Protein AF-0000000080271841 (afdb_homodimer)

Sequence (216 aa):
MLEQEEKKVNSKDGQSVKSNSNNASRPTFLNTFMASLIDLIVIGVASTVVVFLADAVLRISGFALTQKFGMIFVIFMVVMVLYMSIMESGKMSATLGKKASGLFITKRMLEQEEKKVNSKDGQSVKSNSNNASRPTFLNTFMASLIDLIVIGVASTVVVFLADAVLRISGFALTQKFGMIFVIFMVVMVLYMSIMESGKMSATLGKKASGLFITKR

pLDDT: mean 80.77, std 25.62, range [26.92, 98.75]

Foldseek 3Di:
DPPDPDDPDDPPPVPPPPCVVCPPDDDDPVLVVQLVVVLLVVLLVVLVVVLVVVQVVQVVVVHGDDPSVVSSVVSSVVSSVVQQVDCLPDPQNDHPSNVVSVHHDDDD/DPPDPPDPDDPPPPPPPPCVVCPPDDDDPVLVVQLVVVLLVVLLVVLVVVLVVVQVVQVVVVHGDDPSVVSSVVSSVVSSVVQLVDCLPDPQNDHPSNVVSVHHDDDD

Organism: NCBI:txid1552

Nearest PDB structures (foldseek):
  6pzt-assembly1_A  TM=5.803E-01  e=9.948E+00  Homo sapiens

Secondary structure (DSSP, 8-state):
------------------------BPPPHHHHHHHHHHHHHHHHHHHHHHHHHHHHHHHHTT-----HHHHHHHHHHHHHHHHHHHHHHSTT-S-HHHHHTTEEEEE-/--TT--------------------BPPPHHHHHHHHHHHHHHHHHHHHHHHHHHHHHHHHTT-----HHHHHHHHHHHHHHHHHHHHHHSTT-S-HHHHHTTEEEEE-

InterPro domains:
  IPR010432 RDD [PF06271] (33-104)

Radius of gyration: 28.48 Å; Cα contacts (8 Å, |Δi|>4): 263; chains: 2; bounding box: 75×96×67 Å

Solvent-accessible surface area (backbone atoms only — not comparable to full-atom values): 11724 Å² total; per-residue (Å²): 139,83,72,77,83,67,79,81,70,85,75,78,73,69,69,68,68,67,66,70,60,76,56,66,36,76,39,46,50,67,42,34,37,52,12,36,53,45,41,49,50,52,38,51,53,51,23,51,53,49,49,53,53,51,36,53,57,33,44,77,72,75,38,72,77,75,65,57,69,64,49,48,52,54,43,32,55,54,40,44,33,50,50,49,11,55,32,32,31,36,97,73,12,26,43,74,16,29,49,76,50,43,30,32,45,35,19,112,139,80,73,78,80,67,74,85,73,84,78,75,73,69,70,69,67,67,68,72,61,78,57,67,35,76,40,44,50,67,40,34,36,52,12,35,51,45,41,49,50,52,36,52,54,52,23,52,54,50,49,54,51,50,34,55,57,32,45,75,73,76,39,70,76,76,65,57,68,65,49,48,53,54,43,33,54,52,41,45,33,50,49,51,12,54,31,30,31,36,96,71,12,25,43,73,15,28,49,74,51,44,30,31,46,34,20,112

Structure (mmCIF, N/CA/C/O backbone):
data_AF-0000000080271841-model_v1
#
loop_
_entity.id
_entity.type
_entity.pdbx_description
1 polymer 'RDD domain-containing protein'
#
loop_
_atom_site.group_PDB
_atom_site.id
_atom_site.type_symbol
_atom_site.label_atom_id
_atom_site.label_alt_id
_atom_site.label_comp_id
_atom_site.label_asym_id
_atom_site.label_entity_id
_atom_site.label_seq_id
_atom_site.pdbx_PDB_ins_code
_atom_site.Cartn_x
_atom_site.Cartn_y
_atom_site.Cartn_z
_atom_site.occupancy
_atom_site.B_iso_or_equiv
_atom_site.auth_seq_id
_atom_site.auth_comp_id
_atom_site.auth_asym_id
_atom_site.auth_atom_id
_atom_site.pdbx_PDB_model_num
ATOM 1 N N . MET A 1 1 ? -40.406 66.938 22.125 1 30.5 1 MET A N 1
ATOM 2 C CA . MET A 1 1 ? -40.562 65.5 22.562 1 30.5 1 MET A CA 1
ATOM 3 C C . MET A 1 1 ? -40.219 64.562 21.438 1 30.5 1 MET A C 1
ATOM 5 O O . MET A 1 1 ? -40.344 63.344 21.594 1 30.5 1 MET A O 1
ATOM 9 N N . LEU A 1 2 ? -40.062 65.062 20.297 1 34.59 2 LEU A N 1
ATOM 10 C CA . LEU A 1 2 ? -39.844 64.562 18.938 1 34.59 2 LEU A CA 1
ATOM 11 C C . LEU A 1 2 ? -38.469 63.906 18.828 1 34.59 2 LEU A C 1
ATOM 13 O O . LEU A 1 2 ? -38.031 63.562 17.734 1 34.59 2 LEU A O 1
ATOM 17 N N . GLU A 1 3 ? -37.562 64.25 19.797 1 28.61 3 GLU A N 1
ATOM 18 C CA . GLU A 1 3 ? -36.156 64 19.578 1 28.61 3 GLU A CA 1
ATOM 19 C C . GLU A 1 3 ? -35.812 62.562 19.25 1 28.61 3 GLU A C 1
ATOM 21 O O . GLU A 1 3 ? -34.938 62.312 18.438 1 28.61 3 GLU A O 1
ATOM 26 N N . GLN A 1 4 ? -36.031 61.656 20.109 1 29.83 4 GLN A N 1
ATOM 27 C CA . GLN A 1 4 ? -35.062 60.656 20.578 1 29.83 4 GLN A CA 1
ATOM 28 C C . GLN A 1 4 ? -35.031 59.469 19.625 1 29.83 4 GLN A C 1
ATOM 30 O O . GLN A 1 4 ? -34.688 58.375 20.047 1 29.83 4 GLN A O 1
ATOM 35 N N . GLU A 1 5 ? -35.844 59.406 18.578 1 33.81 5 GLU A N 1
ATOM 36 C CA . GLU A 1 5 ? -35.969 58.094 17.938 1 33.81 5 GLU A CA 1
ATOM 37 C C . GLU A 1 5 ? -34.656 57.656 17.297 1 33.81 5 GLU A C 1
ATOM 39 O O . GLU A 1 5 ? -34.469 57.781 16.078 1 33.81 5 GLU A O 1
ATOM 44 N N . GLU A 1 6 ? -33.5 58.281 17.797 1 28.42 6 GLU A N 1
ATOM 45 C CA . GLU A 1 6 ? -32.25 58.156 17.062 1 28.42 6 GLU A CA 1
ATOM 46 C C . GLU A 1 6 ? -32.062 56.719 16.594 1 28.42 6 GLU A C 1
ATOM 48 O O . GLU A 1 6 ? -32.75 55.812 17.047 1 28.42 6 GLU A O 1
ATOM 53 N N . LYS A 1 7 ? -30.766 56.25 16.531 1 32.5 7 LYS A N 1
ATOM 54 C CA . LYS A 1 7 ? -29.672 55.656 15.758 1 32.5 7 LYS A CA 1
ATOM 55 C C . LYS A 1 7 ? -29.562 54.156 16 1 32.5 7 LYS A C 1
ATOM 57 O O . LYS A 1 7 ? -28.641 53.688 16.656 1 32.5 7 LYS A O 1
ATOM 62 N N . LYS A 1 8 ? -30.578 53.375 16.5 1 35.94 8 LYS A N 1
ATOM 63 C CA . LYS A 1 8 ? -30.078 52.062 16.828 1 35.94 8 LYS A CA 1
ATOM 64 C C . LYS A 1 8 ? -29.594 51.312 15.594 1 35.94 8 LYS A C 1
ATOM 66 O O . LYS A 1 8 ? -30.391 50.75 14.852 1 35.94 8 LYS A O 1
ATOM 71 N N . VAL A 1 9 ? -28.859 52.031 14.625 1 32.38 9 VAL A N 1
ATOM 72 C CA . VAL A 1 9 ? -28.438 51.344 13.414 1 32.38 9 VAL A CA 1
ATOM 73 C C . VAL A 1 9 ? -27.953 49.938 13.766 1 32.38 9 VAL A C 1
ATOM 75 O O . VAL A 1 9 ? -27.703 49.625 14.938 1 32.38 9 VAL A O 1
ATOM 78 N N . ASN A 1 10 ? -27.188 49.281 12.742 1 26.92 10 ASN A N 1
ATOM 79 C CA . ASN A 1 10 ? -26.828 48.031 12.047 1 26.92 10 ASN A CA 1
ATOM 80 C C . ASN A 1 10 ? -25.828 47.219 12.852 1 26.92 10 ASN A C 1
ATOM 82 O O . ASN A 1 10 ? -24.703 47.656 13.078 1 26.92 10 ASN A O 1
ATOM 86 N N . SER A 1 11 ? -26.125 46.625 13.938 1 29.84 11 SER A N 1
ATOM 87 C CA . SER A 1 11 ? -25.328 45.656 14.672 1 29.84 11 SER A CA 1
ATOM 88 C C . SER A 1 11 ? -24.453 44.844 13.727 1 29.84 11 SER A C 1
ATOM 90 O O . SER A 1 11 ? -24.812 44.594 12.578 1 29.84 11 SER A O 1
ATOM 92 N N . LYS A 1 12 ? -23.078 44.656 14.047 1 33.19 12 LYS A N 1
ATOM 93 C CA . LYS A 1 12 ? -21.875 43.938 13.664 1 33.19 12 LYS A CA 1
ATOM 94 C C . LYS A 1 12 ? -22.203 42.469 13.328 1 33.19 12 LYS A C 1
ATOM 96 O O . LYS A 1 12 ? -22.656 41.719 14.188 1 33.19 12 LYS A O 1
ATOM 101 N N . ASP A 1 13 ? -22.984 42.25 12.234 1 36.47 13 ASP A N 1
ATOM 102 C CA . ASP A 1 13 ? -22.891 40.875 11.781 1 36.47 13 ASP A CA 1
ATOM 103 C C . ASP A 1 13 ? -21.484 40.312 12.023 1 36.47 13 ASP A C 1
ATOM 105 O O . ASP A 1 13 ? -20.5 40.844 11.523 1 36.47 13 ASP A O 1
ATOM 109 N N . GLY A 1 14 ? -21.109 40.094 13.273 1 28.05 14 GLY A N 1
ATOM 110 C CA . GLY A 1 14 ? -19.922 39.281 13.531 1 28.05 14 GLY A CA 1
ATOM 111 C C . GLY A 1 14 ? -19.688 38.219 12.461 1 28.05 14 GLY A C 1
ATOM 112 O O . GLY A 1 14 ? -20.516 37.312 12.281 1 28.05 14 GLY A O 1
ATOM 113 N N . GLN A 1 15 ? -19.375 38.594 11.219 1 33.41 15 GLN A N 1
ATOM 114 C CA . GLN A 1 15 ? -18.844 37.594 10.32 1 33.41 15 GLN A CA 1
ATOM 115 C C . GLN A 1 15 ? -18.047 36.531 11.102 1 33.41 15 GLN A C 1
ATOM 117 O O . GLN A 1 15 ? -17.047 36.875 11.75 1 33.41 15 GLN A O 1
ATOM 122 N N . SER A 1 16 ? -18.75 35.688 11.875 1 33.97 16 SER A N 1
ATOM 123 C CA . SER A 1 16 ? -18 34.5 12.266 1 33.97 16 SER A CA 1
ATOM 124 C C . SER A 1 16 ? -16.938 34.156 11.234 1 33.97 16 SER A C 1
ATOM 126 O O . SER A 1 16 ? -17.234 33.938 10.062 1 33.97 16 SER A O 1
ATOM 128 N N . VAL A 1 17 ? -15.969 34.969 11.133 1 35.31 17 VAL A N 1
ATOM 129 C CA . VAL A 1 17 ? -14.812 34.375 10.484 1 35.31 17 VAL A CA 1
ATOM 130 C C . VAL A 1 17 ? -14.773 32.875 10.789 1 35.31 17 VAL A C 1
ATOM 132 O O . VAL A 1 17 ? -14.648 32.469 11.953 1 35.31 17 VAL A O 1
ATOM 135 N N . LYS A 1 18 ? -15.812 32.156 10.297 1 37.5 18 LYS A N 1
ATOM 136 C CA . LYS A 1 18 ? -15.453 30.766 10.219 1 37.5 18 LYS A CA 1
ATOM 137 C C . LYS A 1 18 ? -13.953 30.594 9.992 1 37.5 18 LYS A C 1
ATOM 139 O O . LYS A 1 18 ? -13.422 31 8.953 1 37.5 18 LYS A O 1
ATOM 144 N N . SER A 1 19 ? -13.18 31.109 10.906 1 32.44 19 SER A N 1
ATOM 145 C CA . SER A 1 19 ? -11.852 30.516 10.805 1 32.44 19 SER A CA 1
ATOM 146 C C . SER A 1 19 ? -11.914 29.109 10.203 1 32.44 19 SER A C 1
ATOM 148 O O . SER A 1 19 ? -12.523 28.219 10.781 1 32.44 19 SER A O 1
ATOM 150 N N . ASN A 1 20 ? -12.383 29.047 8.984 1 33.97 20 ASN A N 1
ATOM 151 C CA . ASN A 1 20 ? -11.961 27.812 8.336 1 33.97 20 ASN A CA 1
ATOM 152 C C . ASN A 1 20 ? -10.648 27.297 8.922 1 33.97 20 ASN A C 1
ATOM 154 O O . ASN A 1 20 ? -9.57 27.75 8.531 1 33.97 20 ASN A O 1
ATOM 158 N N . SER A 1 21 ? -10.359 27.609 10.172 1 35.41 21 SER A N 1
ATOM 159 C CA . SER A 1 21 ? -9.258 26.844 10.742 1 35.41 21 SER A CA 1
ATOM 160 C C . SER A 1 21 ? -9.031 25.547 9.984 1 35.41 21 SER A C 1
ATOM 162 O O . SER A 1 21 ? -9.945 24.734 9.844 1 35.41 21 SER A O 1
ATOM 164 N N . ASN A 1 22 ? -8.477 25.547 8.773 1 39.97 22 ASN A N 1
ATOM 165 C CA . ASN A 1 22 ? -7.949 24.359 8.133 1 39.97 22 ASN A CA 1
ATOM 166 C C . ASN A 1 22 ? -7.648 23.25 9.148 1 39.97 22 ASN A C 1
ATOM 168 O O . ASN A 1 22 ? -6.578 23.25 9.758 1 39.97 22 ASN A O 1
ATOM 172 N N . ASN A 1 23 ? -8.359 23.188 10.141 1 47.16 23 ASN A N 1
ATOM 173 C CA . ASN A 1 23 ? -8.281 22.141 11.148 1 47.16 23 ASN A CA 1
ATOM 174 C C . ASN A 1 23 ? -7.855 20.797 10.547 1 47.16 23 ASN A C 1
ATOM 176 O O . ASN A 1 23 ? -8.617 20.188 9.797 1 47.16 23 ASN A O 1
ATOM 180 N N . ALA A 1 24 ? -6.637 20.719 10.062 1 64.19 24 ALA A N 1
ATOM 181 C CA . ALA A 1 24 ? -6.137 19.375 9.758 1 64.19 24 ALA A CA 1
ATOM 182 C C . ALA A 1 24 ? -6.781 18.328 10.664 1 64.19 24 ALA A C 1
ATOM 184 O O . ALA A 1 24 ? -6.68 18.422 11.891 1 64.19 24 ALA A O 1
ATOM 185 N N . SER A 1 25 ? -7.918 17.812 10.156 1 88.31 25 SER A N 1
ATOM 186 C CA . SER A 1 25 ? -8.656 16.781 10.891 1 88.31 25 SER A CA 1
ATOM 187 C C . SER A 1 25 ? -8.141 15.391 10.57 1 88.31 25 SER A C 1
ATOM 189 O O . SER A 1 25 ? -7.445 15.188 9.57 1 88.31 25 SER A O 1
ATOM 191 N N . ARG A 1 26 ? -8.328 14.594 11.461 1 94.31 26 ARG A N 1
ATOM 192 C CA . ARG A 1 26 ? -7.984 13.18 11.297 1 94.31 26 ARG A CA 1
ATOM 193 C C . ARG A 1 26 ? -8.844 12.531 10.219 1 94.31 26 ARG A C 1
ATOM 195 O O . ARG A 1 26 ? -10.039 12.812 10.117 1 94.31 26 ARG A O 1
ATOM 202 N N . PRO A 1 27 ? -8.203 11.703 9.414 1 97.81 27 PRO A N 1
ATOM 203 C CA . PRO A 1 27 ? -8.992 10.977 8.414 1 97.81 27 PRO A CA 1
ATOM 204 C C . PRO A 1 27 ? -10.008 10.023 9.047 1 97.81 27 PRO A C 1
ATOM 206 O O . PRO A 1 27 ? -9.773 9.508 10.141 1 97.81 27 PRO A O 1
ATOM 209 N N . THR A 1 28 ? -11.094 9.828 8.328 1 97.88 28 THR A N 1
ATOM 210 C CA . THR A 1 28 ? -12.055 8.812 8.727 1 97.88 28 THR A CA 1
ATOM 211 C C . THR A 1 28 ? -11.727 7.473 8.062 1 97.88 28 THR A C 1
ATOM 213 O O . THR A 1 28 ? -10.977 7.426 7.086 1 97.88 28 THR A O 1
ATOM 216 N N . PHE A 1 29 ? -12.305 6.43 8.633 1 98.19 29 PHE A N 1
ATOM 217 C CA . PHE A 1 29 ? -12.102 5.105 8.055 1 98.19 29 PHE A CA 1
ATOM 218 C C . PHE A 1 29 ? -12.523 5.082 6.594 1 98.19 29 PHE A C 1
ATOM 220 O O . PHE A 1 29 ? -11.844 4.492 5.754 1 98.19 29 PHE A O 1
ATOM 227 N N . LEU A 1 30 ? -13.625 5.668 6.281 1 98.25 30 LEU A N 1
ATOM 228 C CA . LEU A 1 30 ? -14.148 5.656 4.918 1 98.25 30 LEU A CA 1
ATOM 229 C C . LEU A 1 30 ? -13.203 6.375 3.965 1 98.25 30 LEU A C 1
ATOM 231 O O . LEU A 1 30 ? -13.016 5.949 2.822 1 98.25 30 LEU A O 1
ATOM 235 N N . ASN A 1 31 ? -12.594 7.512 4.375 1 98.06 31 ASN A N 1
ATOM 236 C CA . ASN A 1 31 ? -11.617 8.227 3.555 1 98.06 31 ASN A CA 1
ATOM 237 C C . ASN A 1 31 ? -10.43 7.336 3.193 1 98.06 31 ASN A C 1
ATOM 239 O O . ASN A 1 31 ? -10.047 7.246 2.025 1 98.06 31 ASN A O 1
ATOM 243 N N . THR A 1 32 ? -9.969 6.699 4.258 1 98.62 32 THR A N 1
ATOM 244 C CA . THR A 1 32 ? -8.742 5.922 4.07 1 98.62 32 THR A CA 1
ATOM 245 C C . THR A 1 32 ? -9.039 4.629 3.312 1 98.62 32 THR A C 1
ATOM 247 O O . THR A 1 32 ? -8.219 4.176 2.51 1 98.62 32 THR A O 1
ATOM 250 N N . PHE A 1 33 ? -10.203 4.07 3.51 1 98.69 33 PHE A N 1
ATOM 251 C CA . PHE A 1 33 ? -10.641 2.875 2.797 1 98.69 33 PHE A CA 1
ATOM 252 C C . PHE A 1 33 ? -10.789 3.158 1.306 1 98.69 33 PHE A C 1
ATOM 254 O O . PHE A 1 33 ? -10.258 2.416 0.473 1 98.69 33 PHE A O 1
ATOM 261 N N . MET A 1 34 ? -11.422 4.184 0.958 1 98.69 34 MET A N 1
ATOM 262 C CA . MET A 1 34 ? -11.617 4.551 -0.441 1 98.69 34 MET A CA 1
ATOM 263 C C . MET A 1 34 ? -10.289 4.875 -1.111 1 98.69 34 MET A C 1
ATOM 265 O O . MET A 1 34 ? -10.062 4.492 -2.262 1 98.69 34 MET A O 1
ATOM 269 N N . ALA A 1 35 ? -9.484 5.613 -0.384 1 98.69 35 ALA A N 1
ATOM 270 C CA . ALA A 1 35 ? -8.164 5.938 -0.913 1 98.69 35 ALA A CA 1
ATOM 271 C C . ALA A 1 35 ? -7.375 4.672 -1.24 1 98.69 35 ALA A C 1
ATOM 273 O O . ALA A 1 35 ? -6.766 4.57 -2.307 1 98.69 35 ALA A O 1
ATOM 274 N N . SER A 1 36 ? -7.398 3.715 -0.297 1 98.75 36 SER A N 1
ATOM 275 C CA . SER A 1 36 ? -6.637 2.48 -0.456 1 98.75 36 SER A CA 1
ATOM 276 C C . SER A 1 36 ? -7.156 1.66 -1.632 1 98.75 36 SER A C 1
ATOM 278 O O . SER A 1 36 ? -6.383 0.998 -2.324 1 98.75 36 SER A O 1
ATOM 280 N N . LEU A 1 37 ? -8.469 1.668 -1.884 1 98.69 37 LEU A N 1
ATOM 281 C CA . LEU A 1 37 ? -9.062 0.957 -3.012 1 98.69 37 LEU A CA 1
ATOM 282 C C . LEU A 1 37 ? -8.609 1.564 -4.336 1 98.69 37 LEU A C 1
ATOM 284 O O . LEU A 1 37 ? -8.242 0.84 -5.262 1 98.69 37 LEU A O 1
ATOM 288 N N . ILE A 1 38 ? -8.633 2.836 -4.379 1 98.75 38 ILE A N 1
ATOM 289 C CA . ILE A 1 38 ? -8.195 3.52 -5.594 1 98.75 38 ILE A CA 1
ATOM 290 C C . ILE A 1 38 ? -6.715 3.229 -5.84 1 98.75 38 ILE A C 1
ATOM 292 O O . ILE A 1 38 ? -6.324 2.889 -6.961 1 98.75 38 ILE A O 1
ATOM 296 N N . ASP A 1 39 ? -5.91 3.375 -4.781 1 98.75 39 ASP A N 1
ATOM 297 C CA . ASP A 1 39 ? -4.477 3.125 -4.906 1 98.75 39 ASP A CA 1
ATOM 298 C C . ASP A 1 39 ? -4.207 1.683 -5.332 1 98.75 39 ASP A C 1
ATOM 300 O O . ASP A 1 39 ? -3.291 1.422 -6.113 1 98.75 39 ASP A O 1
ATOM 304 N N . LEU A 1 40 ? -5.031 0.726 -4.828 1 98.69 40 LEU A N 1
ATOM 305 C CA . LEU A 1 40 ? -4.906 -0.677 -5.211 1 98.69 40 LEU A CA 1
ATOM 306 C C . LEU A 1 40 ? -5.133 -0.857 -6.707 1 98.69 40 LEU A C 1
ATOM 308 O O . LEU A 1 40 ? -4.371 -1.562 -7.375 1 98.69 40 LEU A O 1
ATOM 312 N N . ILE A 1 41 ? -6.113 -0.207 -7.293 1 98.31 41 ILE A N 1
ATOM 313 C CA . ILE A 1 41 ? -6.422 -0.262 -8.719 1 98.31 41 ILE A CA 1
ATOM 314 C C . ILE A 1 41 ? -5.266 0.333 -9.516 1 98.31 41 ILE A C 1
ATOM 316 O O . ILE A 1 41 ? -4.812 -0.262 -10.5 1 98.31 41 ILE A O 1
ATOM 320 N N . VAL A 1 42 ? -4.805 1.516 -9.102 1 98.5 42 VAL A N 1
ATOM 321 C CA . VAL A 1 42 ? -3.723 2.203 -9.797 1 98.5 42 VAL A CA 1
ATOM 322 C C . VAL A 1 42 ? -2.477 1.32 -9.812 1 98.5 42 VAL A C 1
ATOM 324 O O . VAL A 1 42 ? -1.872 1.107 -10.867 1 98.5 42 VAL A O 1
ATOM 327 N N . ILE A 1 43 ? -2.121 0.749 -8.672 1 98.62 43 ILE A N 1
ATOM 328 C CA . ILE A 1 43 ? -0.943 -0.103 -8.539 1 98.62 43 ILE A CA 1
ATOM 329 C C . ILE A 1 43 ? -1.118 -1.358 -9.391 1 98.62 43 ILE A C 1
ATOM 331 O O . ILE A 1 43 ? -0.177 -1.806 -10.047 1 98.62 43 ILE A O 1
ATOM 335 N N . GLY A 1 44 ? -2.357 -1.944 -9.344 1 97.44 44 GLY A N 1
ATOM 336 C CA . GLY A 1 44 ? -2.654 -3.105 -10.164 1 97.44 44 GLY A CA 1
ATOM 337 C C . GLY A 1 44 ? -2.488 -2.842 -11.648 1 97.44 44 GLY A C 1
ATOM 338 O O . GLY A 1 44 ? -1.822 -3.605 -12.352 1 97.44 44 GLY A O 1
ATOM 339 N N . VAL A 1 45 ? -3.041 -1.768 -12.164 1 97.5 45 VAL A N 1
ATOM 340 C CA . VAL A 1 45 ? -2.949 -1.391 -13.57 1 97.5 45 VAL A CA 1
ATOM 341 C C . VAL A 1 45 ? -1.494 -1.111 -13.938 1 97.5 45 VAL A C 1
ATOM 343 O O . VAL A 1 45 ? -0.994 -1.614 -14.945 1 97.5 45 VAL A O 1
ATOM 346 N N . ALA A 1 46 ? -0.785 -0.336 -13.133 1 97.75 46 ALA A N 1
ATOM 347 C CA . ALA A 1 46 ? 0.616 -0.004 -13.375 1 97.75 46 ALA A CA 1
ATOM 348 C C . ALA A 1 46 ? 1.477 -1.264 -13.43 1 97.75 46 ALA A C 1
ATOM 350 O O . ALA A 1 46 ? 2.33 -1.404 -14.305 1 97.75 46 ALA A O 1
ATOM 351 N N . SER A 1 47 ? 1.252 -2.164 -12.453 1 96.5 47 SER A N 1
ATOM 352 C CA . SER A 1 47 ? 2.033 -3.395 -12.398 1 96.5 47 SER A CA 1
ATOM 353 C C . SER A 1 47 ? 1.812 -4.242 -13.648 1 96.5 47 SER A C 1
ATOM 355 O O . SER A 1 47 ? 2.754 -4.84 -14.172 1 96.5 47 SER A O 1
ATOM 357 N N . THR A 1 48 ? 0.544 -4.34 -14.133 1 94.19 48 THR A N 1
ATOM 358 C CA . THR A 1 48 ? 0.232 -5.074 -15.352 1 94.19 48 THR A CA 1
ATOM 359 C C . THR A 1 48 ? 0.99 -4.492 -16.547 1 94.19 48 THR A C 1
ATOM 361 O O . THR A 1 48 ? 1.595 -5.23 -17.312 1 94.19 48 THR A O 1
ATOM 364 N N . VAL A 1 49 ? 1.004 -3.217 -16.703 1 95.06 49 VAL A N 1
ATOM 365 C CA . VAL A 1 49 ? 1.705 -2.533 -17.781 1 95.06 49 VAL A CA 1
ATOM 366 C C . VAL A 1 49 ? 3.201 -2.824 -17.703 1 95.06 49 VAL A C 1
ATOM 368 O O . VAL A 1 49 ? 3.838 -3.148 -18.703 1 95.06 49 VAL A O 1
ATOM 371 N N . VAL A 1 50 ? 3.779 -2.76 -16.5 1 95.44 50 VAL A N 1
ATOM 372 C CA . VAL A 1 50 ? 5.203 -2.986 -16.297 1 95.44 50 VAL A CA 1
ATOM 373 C C . VAL A 1 50 ? 5.559 -4.426 -16.656 1 95.44 50 VAL A C 1
ATOM 375 O O . VAL A 1 50 ? 6.594 -4.68 -17.281 1 95.44 50 VAL A O 1
ATOM 378 N N . VAL A 1 51 ? 4.715 -5.398 -16.281 1 93.19 51 VAL A N 1
ATOM 379 C CA . VAL A 1 51 ? 4.969 -6.805 -16.578 1 93.19 51 VAL A CA 1
ATOM 380 C C . VAL A 1 51 ? 4.984 -7.012 -18.094 1 93.19 51 VAL A C 1
ATOM 382 O O . VAL A 1 51 ? 5.828 -7.746 -18.609 1 93.19 51 VAL A O 1
ATOM 385 N N . PHE A 1 52 ? 4.016 -6.414 -18.75 1 91.06 52 PHE A N 1
ATOM 386 C CA . PHE A 1 52 ? 3.951 -6.547 -20.203 1 91.06 52 PHE A CA 1
ATOM 387 C C . PHE A 1 52 ? 5.184 -5.93 -20.859 1 91.06 52 PHE A C 1
ATOM 389 O O . PHE A 1 52 ? 5.73 -6.492 -21.812 1 91.06 52 PHE A O 1
ATOM 396 N N . LEU A 1 53 ? 5.57 -4.824 -20.375 1 93.06 53 LEU A N 1
ATOM 397 C CA . LEU A 1 53 ? 6.773 -4.172 -20.891 1 93.06 53 LEU A CA 1
ATOM 398 C C . LEU A 1 53 ? 8.008 -5.023 -20.609 1 93.06 53 LEU A C 1
ATOM 400 O O . LEU A 1 53 ? 8.875 -5.168 -21.469 1 93.06 53 LEU A O 1
ATOM 404 N N . ALA A 1 54 ? 8.125 -5.566 -19.422 1 90.31 54 ALA A N 1
ATOM 405 C CA . ALA A 1 54 ? 9.234 -6.441 -19.062 1 90.31 54 ALA A CA 1
ATOM 406 C C . ALA A 1 54 ? 9.266 -7.688 -19.938 1 90.31 54 ALA A C 1
ATOM 408 O O . ALA A 1 54 ? 10.336 -8.125 -20.375 1 90.31 54 ALA A O 1
ATOM 409 N N . ASP A 1 55 ? 8.07 -8.234 -20.141 1 90.5 55 ASP A N 1
ATOM 410 C CA . ASP A 1 55 ? 7.969 -9.398 -21.016 1 90.5 55 ASP A CA 1
ATOM 411 C C . ASP A 1 55 ? 8.445 -9.078 -22.422 1 90.5 55 ASP A C 1
ATOM 413 O O . ASP A 1 55 ? 9.133 -9.891 -23.047 1 90.5 55 ASP A O 1
ATOM 417 N N . ALA A 1 56 ? 8.102 -7.965 -23.016 1 91.31 56 ALA A N 1
ATOM 418 C CA . ALA A 1 56 ? 8.508 -7.531 -24.344 1 91.31 56 ALA A CA 1
ATOM 419 C C . ALA A 1 56 ? 10.031 -7.414 -24.438 1 91.31 56 ALA A C 1
ATOM 421 O O . ALA A 1 56 ? 10.633 -7.863 -25.406 1 91.31 56 ALA A O 1
ATOM 422 N N . VAL A 1 57 ? 10.594 -6.848 -23.422 1 91.19 57 VAL A N 1
ATOM 423 C CA . VAL A 1 57 ? 12.039 -6.691 -23.359 1 91.19 57 VAL A CA 1
ATOM 424 C C . VAL A 1 57 ? 12.703 -8.062 -23.297 1 91.19 57 VAL A C 1
ATOM 426 O O . VAL A 1 57 ? 13.688 -8.32 -23.984 1 91.19 57 VAL A O 1
ATOM 429 N N . LEU A 1 58 ? 12.18 -8.969 -22.516 1 89.94 58 LEU A N 1
ATOM 430 C CA . LEU A 1 58 ? 12.742 -10.305 -22.344 1 89.94 58 LEU A CA 1
ATOM 431 C C . LEU A 1 58 ? 12.594 -11.125 -23.625 1 89.94 58 LEU A C 1
ATOM 433 O O . LEU A 1 58 ? 13.5 -11.867 -24 1 89.94 58 LEU A O 1
ATOM 437 N N . ARG A 1 59 ? 11.469 -11.023 -24.234 1 90.25 59 ARG A N 1
ATOM 438 C CA . ARG A 1 59 ? 11.203 -11.758 -25.469 1 90.25 59 ARG A CA 1
ATOM 439 C C . ARG A 1 59 ? 12.195 -11.367 -26.562 1 90.25 59 ARG A C 1
ATOM 441 O O . ARG A 1 59 ? 12.656 -12.219 -27.328 1 90.25 59 ARG A O 1
ATOM 448 N N . ILE A 1 60 ? 12.484 -10.117 -26.672 1 92 60 ILE A N 1
ATOM 449 C CA . ILE A 1 60 ? 13.453 -9.625 -27.641 1 92 60 ILE A CA 1
ATOM 450 C C . ILE A 1 60 ? 14.836 -10.211 -27.344 1 92 60 ILE A C 1
ATOM 452 O O . ILE A 1 60 ? 15.633 -10.445 -28.25 1 92 60 ILE A O 1
ATOM 456 N N . SER A 1 61 ? 15.156 -10.531 -26.109 1 91.31 61 SER A N 1
ATOM 457 C CA . SER A 1 61 ? 16.438 -11.07 -25.672 1 91.31 61 SER A CA 1
ATOM 458 C C . SER A 1 61 ? 16.453 -12.594 -25.75 1 91.31 61 SER A C 1
ATOM 460 O O . SER A 1 61 ? 17.438 -13.227 -25.391 1 91.31 61 SER A O 1
ATOM 462 N N . GLY A 1 62 ? 15.367 -13.203 -26.156 1 88.56 62 GLY A N 1
ATOM 463 C CA . GLY A 1 62 ? 15.281 -14.641 -26.344 1 88.56 62 GLY A CA 1
ATOM 464 C C . GLY A 1 62 ? 14.695 -15.359 -25.141 1 88.56 62 GLY A C 1
ATOM 465 O O . GLY A 1 62 ? 14.797 -16.578 -25.031 1 88.56 62 GLY A O 1
ATOM 466 N N . PHE A 1 63 ? 14.328 -14.5 -24.156 1 83.62 63 PHE A N 1
ATOM 467 C CA . PHE A 1 63 ? 13.711 -15.07 -22.953 1 83.62 63 PHE A CA 1
ATOM 468 C C . PHE A 1 63 ? 12.219 -14.758 -22.922 1 83.62 63 PHE A C 1
ATOM 470 O O . PHE A 1 63 ? 11.734 -13.914 -23.672 1 83.62 63 PHE A O 1
ATOM 477 N N . ALA A 1 64 ? 11.398 -15.664 -22.266 1 76.56 64 ALA A N 1
ATOM 478 C CA . ALA A 1 64 ? 9.977 -15.383 -22.062 1 76.56 64 ALA A CA 1
ATOM 479 C C . ALA A 1 64 ? 9.586 -15.625 -20.594 1 76.56 64 ALA A C 1
ATOM 481 O O . ALA A 1 64 ? 10.211 -16.422 -19.906 1 76.56 64 ALA A O 1
ATOM 482 N N . LEU A 1 65 ? 8.758 -14.648 -20.156 1 72.81 65 LEU A N 1
ATOM 483 C CA . LEU A 1 65 ? 8.219 -14.867 -18.828 1 72.81 65 LEU A CA 1
ATOM 484 C C . LEU A 1 65 ? 7.293 -16.078 -18.812 1 72.81 65 LEU A C 1
ATOM 486 O O . LEU A 1 65 ? 6.297 -16.125 -19.531 1 72.81 65 LEU A O 1
ATOM 490 N N . THR A 1 66 ? 7.773 -17.125 -18.234 1 68.62 66 THR A N 1
ATOM 491 C CA . THR A 1 66 ? 7.016 -18.375 -18.266 1 68.62 66 THR A CA 1
ATOM 492 C C . THR A 1 66 ? 5.992 -18.422 -17.141 1 68.62 66 THR A C 1
ATOM 494 O O . THR A 1 66 ? 4.84 -18.797 -17.344 1 68.62 66 THR A O 1
ATOM 497 N N . GLN A 1 67 ? 6.598 -18.172 -15.852 1 70.81 67 GLN A N 1
ATOM 498 C CA . GLN A 1 67 ? 5.652 -18.156 -14.742 1 70.81 67 GLN A CA 1
ATOM 499 C C . GLN A 1 67 ? 5.051 -16.781 -14.531 1 70.81 67 GLN A C 1
ATOM 501 O O . GLN A 1 67 ? 5.566 -15.984 -13.742 1 70.81 67 GLN A O 1
ATOM 506 N N . LYS A 1 68 ? 3.928 -16.5 -15.133 1 73.69 68 LYS A N 1
ATOM 507 C CA . LYS A 1 68 ? 3.334 -15.18 -15.25 1 73.69 68 LYS A CA 1
ATOM 508 C C . LYS A 1 68 ? 2.744 -14.719 -13.914 1 73.69 68 LYS A C 1
ATOM 510 O O . LYS A 1 68 ? 2.916 -13.57 -13.516 1 73.69 68 LYS A O 1
ATOM 515 N N . PHE A 1 69 ? 2.225 -15.68 -13.141 1 71.81 69 PHE A N 1
ATOM 516 C CA . PHE A 1 69 ? 1.53 -15.273 -11.922 1 71.81 69 PHE A CA 1
ATOM 517 C C . PHE A 1 69 ? 2.521 -14.828 -10.859 1 71.81 69 PHE A C 1
ATOM 519 O O . PHE A 1 69 ? 2.314 -13.805 -10.203 1 71.81 69 PHE A O 1
ATOM 526 N N . GLY A 1 70 ? 3.635 -15.625 -10.727 1 77.62 70 GLY A N 1
ATOM 527 C CA . GLY A 1 70 ? 4.637 -15.25 -9.742 1 77.62 70 GLY A CA 1
ATOM 528 C C . GLY A 1 70 ? 5.309 -13.93 -10.055 1 77.62 70 GLY A C 1
ATOM 529 O O . GLY A 1 70 ? 5.586 -13.141 -9.141 1 77.62 70 GLY A O 1
ATOM 530 N N . MET A 1 71 ? 5.527 -13.648 -11.258 1 85.25 71 MET A N 1
ATOM 531 C CA . MET A 1 71 ? 6.207 -12.422 -11.656 1 85.25 71 MET A CA 1
ATOM 532 C C . MET A 1 71 ? 5.309 -11.203 -11.43 1 85.25 71 MET A C 1
ATOM 534 O O . MET A 1 71 ? 5.785 -10.141 -11.039 1 85.25 71 MET A O 1
ATOM 538 N N . ILE A 1 72 ? 4.008 -11.383 -11.68 1 88.75 72 ILE A N 1
ATOM 539 C CA . ILE A 1 72 ? 3.07 -10.281 -11.477 1 88.75 72 ILE A CA 1
ATOM 540 C C . ILE A 1 72 ? 3.084 -9.852 -10.016 1 88.75 72 ILE A C 1
ATOM 542 O O . ILE A 1 72 ? 3.025 -8.664 -9.703 1 88.75 72 ILE A O 1
ATOM 546 N N . PHE A 1 73 ? 3.199 -10.805 -9.156 1 90.88 73 PHE A N 1
ATOM 547 C CA . PHE A 1 73 ? 3.188 -10.516 -7.723 1 90.88 73 PHE A CA 1
ATOM 548 C C . PHE A 1 73 ? 4.426 -9.719 -7.32 1 90.88 73 PHE A C 1
ATOM 550 O O . PHE A 1 73 ? 4.32 -8.719 -6.613 1 90.88 73 PHE A O 1
ATOM 557 N N . VAL A 1 74 ? 5.555 -10.219 -7.82 1 93.38 74 VAL A N 1
ATOM 558 C CA . VAL A 1 74 ? 6.809 -9.555 -7.484 1 9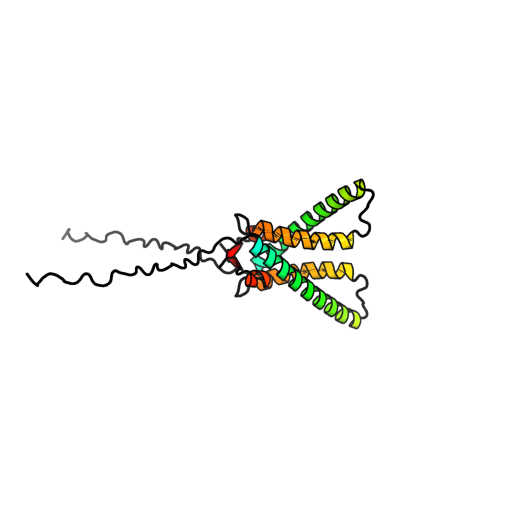3.38 74 VAL A CA 1
ATOM 559 C C . VAL A 1 74 ? 6.793 -8.125 -8.023 1 93.38 74 VAL A C 1
ATOM 561 O O . VAL A 1 74 ? 7.16 -7.184 -7.32 1 93.38 74 VAL A O 1
ATOM 564 N N . ILE A 1 75 ? 6.402 -7.93 -9.289 1 95.19 75 ILE A N 1
ATOM 565 C CA . ILE A 1 75 ? 6.363 -6.609 -9.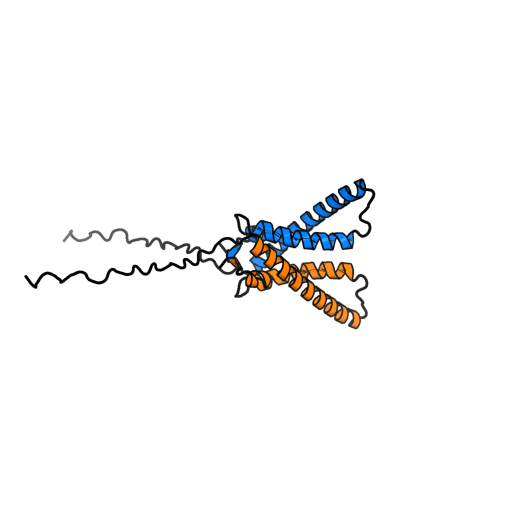906 1 95.19 75 ILE A CA 1
ATOM 566 C C . ILE A 1 75 ? 5.348 -5.73 -9.18 1 95.19 75 ILE A C 1
ATOM 568 O O . ILE A 1 75 ? 5.574 -4.531 -8.992 1 95.19 75 ILE A O 1
ATOM 572 N N . PHE A 1 76 ? 4.227 -6.32 -8.781 1 96.81 76 PHE A N 1
ATOM 573 C CA . PHE A 1 76 ? 3.215 -5.617 -7.996 1 96.81 76 PHE A CA 1
ATOM 574 C C . PHE A 1 76 ? 3.826 -5.008 -6.742 1 96.81 76 PHE A C 1
ATOM 576 O O . PHE A 1 76 ? 3.596 -3.836 -6.438 1 96.81 76 PHE A O 1
ATOM 583 N N . MET A 1 77 ? 4.625 -5.754 -5.973 1 97.44 77 MET A N 1
ATOM 584 C CA . MET A 1 77 ? 5.25 -5.285 -4.742 1 97.44 77 MET A CA 1
ATOM 585 C C . MET A 1 77 ? 6.223 -4.145 -5.027 1 97.44 77 MET A C 1
ATOM 587 O O . MET A 1 77 ? 6.27 -3.162 -4.285 1 97.44 77 MET A O 1
ATOM 591 N N . VAL A 1 78 ? 7.051 -4.301 -6.129 1 98 78 VAL A N 1
ATOM 592 C CA . VAL A 1 78 ? 8.008 -3.27 -6.516 1 98 78 VAL A CA 1
ATOM 593 C C . VAL A 1 78 ? 7.262 -1.987 -6.887 1 98 78 VAL A C 1
ATOM 595 O O . VAL A 1 78 ? 7.613 -0.903 -6.414 1 98 78 VAL A O 1
ATOM 598 N N . VAL A 1 79 ? 6.23 -2.09 -7.707 1 98.31 79 VAL A N 1
ATOM 599 C CA . VAL A 1 79 ? 5.449 -0.937 -8.141 1 98.31 79 VAL A CA 1
ATOM 600 C C . VAL A 1 79 ? 4.762 -0.294 -6.938 1 98.31 79 VAL A C 1
ATOM 602 O O . VAL A 1 79 ? 4.664 0.932 -6.855 1 98.31 79 VAL A O 1
ATOM 605 N N . MET A 1 80 ? 4.309 -1.104 -5.996 1 98.62 80 MET A N 1
ATOM 606 C CA . MET A 1 80 ? 3.67 -0.589 -4.789 1 98.62 80 MET A CA 1
ATOM 607 C C . MET A 1 80 ? 4.617 0.332 -4.023 1 98.62 80 MET A C 1
ATOM 609 O O . MET A 1 80 ? 4.246 1.454 -3.672 1 98.62 80 MET A O 1
ATOM 613 N N . VAL A 1 81 ? 5.812 -0.123 -3.803 1 98.69 81 VAL A N 1
ATOM 614 C CA . VAL A 1 81 ? 6.785 0.649 -3.037 1 98.69 81 VAL A CA 1
ATOM 615 C C . VAL A 1 81 ? 7.145 1.924 -3.799 1 98.69 81 VAL A C 1
ATOM 617 O O . VAL A 1 81 ? 7.152 3.016 -3.225 1 98.69 81 VAL A O 1
ATOM 620 N N . LEU A 1 82 ? 7.426 1.822 -5.039 1 98.56 82 LEU A N 1
ATOM 621 C CA . LEU A 1 82 ? 7.824 2.965 -5.855 1 98.56 82 LEU A CA 1
ATOM 622 C C . LEU A 1 82 ? 6.68 3.963 -5.992 1 98.56 82 LEU A C 1
ATOM 624 O O . LEU A 1 82 ? 6.891 5.176 -5.902 1 98.56 82 LEU A O 1
ATOM 628 N N . TYR A 1 83 ? 5.504 3.488 -6.219 1 98.69 83 TYR A N 1
ATOM 629 C CA . TYR A 1 83 ? 4.32 4.328 -6.352 1 98.69 83 TYR A CA 1
ATOM 630 C C . TYR A 1 83 ? 4.117 5.184 -5.109 1 98.69 83 TYR A C 1
ATOM 632 O O . TYR A 1 83 ? 4.004 6.41 -5.199 1 98.69 83 TYR A O 1
ATOM 640 N N . MET A 1 84 ? 4.141 4.609 -3.971 1 98.44 84 MET A N 1
ATOM 641 C CA . MET A 1 84 ? 3.943 5.32 -2.713 1 98.44 84 MET A CA 1
ATOM 642 C C . MET A 1 84 ? 5.07 6.32 -2.471 1 98.44 84 MET A C 1
ATOM 644 O O . MET A 1 84 ? 4.816 7.477 -2.123 1 98.44 84 MET A O 1
ATOM 648 N N . SER A 1 85 ? 6.258 5.859 -2.715 1 98.38 85 SER A N 1
ATOM 649 C CA . SER A 1 85 ? 7.434 6.688 -2.463 1 98.38 85 SER A CA 1
ATOM 650 C C . SER A 1 85 ? 7.426 7.938 -3.338 1 98.38 85 SER A C 1
ATOM 652 O O . SER A 1 85 ? 7.637 9.047 -2.846 1 98.38 85 SER A O 1
ATOM 654 N N . ILE A 1 86 ? 7.137 7.77 -4.652 1 98.38 86 ILE A N 1
ATOM 655 C CA . ILE A 1 86 ? 7.18 8.852 -5.629 1 98.38 86 ILE A CA 1
ATOM 656 C C . ILE A 1 86 ? 6.008 9.805 -5.391 1 98.38 86 ILE A C 1
ATOM 658 O O . ILE A 1 86 ? 6.195 11.023 -5.32 1 98.38 86 ILE A O 1
ATOM 662 N N . MET A 1 87 ? 4.84 9.266 -5.215 1 98.31 87 MET A N 1
ATOM 663 C CA . MET A 1 87 ? 3.65 10.109 -5.121 1 98.31 87 MET A CA 1
ATOM 664 C C . MET A 1 87 ? 3.619 10.859 -3.793 1 98.31 87 MET A C 1
ATOM 666 O O . MET A 1 87 ? 3.271 12.039 -3.752 1 98.31 87 MET A O 1
ATOM 670 N N . GLU A 1 88 ? 4.074 10.281 -2.721 1 98.38 88 GLU A N 1
ATOM 671 C CA . GLU A 1 88 ? 3.951 10.867 -1.389 1 98.38 88 GLU A CA 1
ATOM 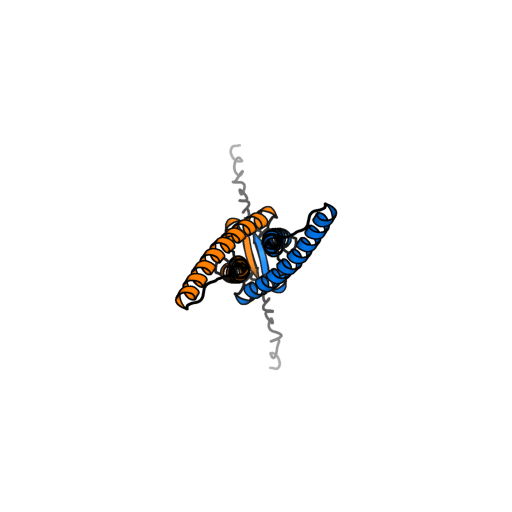672 C C . GLU A 1 88 ? 5.086 11.852 -1.111 1 98.38 88 GLU A C 1
ATOM 674 O O . GLU A 1 88 ? 4.977 12.703 -0.232 1 98.38 88 GLU A O 1
ATOM 679 N N . SER A 1 89 ? 6.156 11.711 -1.802 1 97.94 89 SER A N 1
ATOM 680 C CA . SER A 1 89 ? 7.242 12.672 -1.645 1 97.94 89 SER A CA 1
ATOM 681 C C . SER A 1 89 ? 7.113 13.82 -2.639 1 97.94 89 SER A C 1
ATOM 683 O O . SER A 1 89 ? 7.867 14.789 -2.572 1 97.94 89 SER A O 1
ATOM 685 N N . GLY A 1 90 ? 6.176 13.711 -3.516 1 97.5 90 GLY A N 1
ATOM 686 C CA . GLY A 1 90 ? 5.969 14.734 -4.523 1 97.5 90 GLY A CA 1
ATOM 687 C C . GLY A 1 90 ? 5.328 15.992 -3.969 1 97.5 90 GLY A C 1
ATOM 688 O O . GLY A 1 90 ? 5.09 16.094 -2.764 1 97.5 90 GLY A O 1
ATOM 689 N N . LYS A 1 91 ? 5.051 16.875 -4.883 1 95.44 91 LYS A N 1
ATOM 690 C CA . LYS A 1 91 ? 4.562 18.203 -4.523 1 95.44 91 LYS A CA 1
ATOM 691 C C . LYS A 1 91 ? 3.236 18.109 -3.77 1 95.44 91 LYS A C 1
ATOM 693 O O . LYS A 1 91 ? 2.99 18.891 -2.844 1 95.44 91 LYS A O 1
ATOM 698 N N . MET A 1 92 ? 2.443 17.125 -4.066 1 96.62 92 MET A N 1
ATOM 699 C CA . MET A 1 92 ? 1.121 17.016 -3.455 1 96.62 92 MET A CA 1
ATOM 700 C C . MET A 1 92 ? 1.172 16.156 -2.199 1 96.62 92 MET A C 1
ATOM 702 O O . MET A 1 92 ? 0.209 16.109 -1.432 1 96.62 92 MET A O 1
ATOM 706 N N . SER A 1 93 ? 2.232 15.461 -1.955 1 98 93 SER A N 1
ATOM 707 C CA . SER A 1 93 ? 2.436 14.602 -0.793 1 98 93 SER A CA 1
ATOM 708 C C . SER A 1 93 ? 1.245 13.68 -0.572 1 98 93 SER A C 1
ATOM 710 O O . SER A 1 93 ? 0.776 13.516 0.557 1 98 93 SER A O 1
ATOM 712 N N . ALA A 1 94 ? 0.768 13.109 -1.663 1 98.44 94 ALA A N 1
ATOM 713 C CA . ALA A 1 94 ? -0.421 12.266 -1.638 1 98.44 94 ALA A CA 1
ATOM 714 C C . ALA A 1 94 ? -0.423 11.289 -2.809 1 98.44 94 ALA A C 1
ATOM 716 O O . ALA A 1 94 ? 0.058 11.609 -3.896 1 98.44 94 ALA A O 1
ATOM 717 N N . THR A 1 95 ? -0.911 10.133 -2.559 1 98.5 95 THR A N 1
ATOM 718 C CA . THR A 1 95 ? -1.206 9.234 -3.668 1 98.5 95 THR A CA 1
ATOM 719 C C . THR A 1 95 ? -2.477 9.672 -4.395 1 98.5 95 THR A C 1
ATOM 721 O O . THR A 1 95 ? -3.158 10.602 -3.957 1 98.5 95 THR A O 1
ATOM 724 N N . LEU A 1 96 ? -2.771 8.977 -5.504 1 98.56 96 LEU A N 1
ATOM 725 C CA . LEU A 1 96 ? -3.992 9.305 -6.234 1 98.56 96 LEU A CA 1
ATOM 726 C C . LEU A 1 96 ? -5.223 9.062 -5.367 1 98.56 96 LEU A C 1
ATOM 728 O O . LEU A 1 96 ? -6.16 9.867 -5.371 1 98.56 96 LEU A O 1
ATOM 732 N N . GLY A 1 97 ? -5.219 7.996 -4.637 1 98.69 97 GLY A N 1
ATOM 733 C CA . GLY A 1 97 ? -6.32 7.695 -3.738 1 98.69 97 GLY A CA 1
ATOM 734 C C . GLY A 1 97 ? -6.469 8.703 -2.615 1 98.69 97 GLY A C 1
ATOM 735 O O . GLY A 1 97 ? -7.578 9.156 -2.318 1 98.69 97 GLY A O 1
ATOM 736 N N . LYS A 1 98 ? -5.383 9.023 -2.07 1 98.56 98 LYS A N 1
ATOM 737 C CA . LYS A 1 98 ? -5.41 9.992 -0.977 1 98.56 98 LYS A CA 1
ATOM 738 C C . LYS A 1 98 ? -5.836 11.367 -1.472 1 98.56 98 LYS A C 1
ATOM 740 O O . LYS A 1 98 ? -6.578 12.078 -0.791 1 98.56 98 LYS A O 1
ATOM 745 N N . LYS A 1 99 ? -5.359 11.719 -2.633 1 98.12 99 LYS A N 1
ATOM 746 C CA . LYS A 1 99 ? -5.793 12.984 -3.227 1 98.12 99 LYS A CA 1
ATOM 747 C C . LYS A 1 99 ? -7.305 13 -3.436 1 98.12 99 LYS A C 1
ATOM 749 O O . LYS A 1 99 ? -7.969 13.984 -3.123 1 98.12 99 LYS A O 1
ATOM 754 N N . ALA A 1 100 ? -7.824 11.93 -3.92 1 98.25 100 ALA A N 1
ATOM 755 C CA . ALA A 1 100 ? -9.25 11.836 -4.203 1 98.25 100 ALA A CA 1
ATOM 756 C C . ALA A 1 100 ? -10.07 11.93 -2.922 1 98.25 100 ALA A C 1
ATOM 758 O O . ALA A 1 100 ? -11.234 12.352 -2.947 1 98.25 100 ALA A O 1
ATOM 759 N N . SER A 1 101 ? -9.469 11.648 -1.777 1 97.94 101 SER A N 1
ATOM 760 C CA . SER A 1 101 ? -10.18 11.617 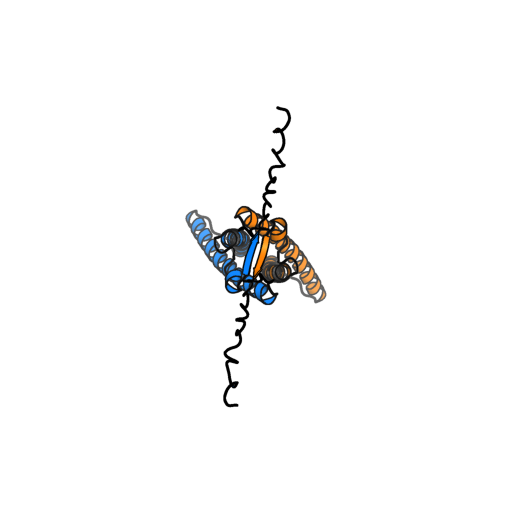-0.501 1 97.94 101 SER A CA 1
ATOM 761 C C . SER A 1 101 ? -9.852 12.844 0.346 1 97.94 101 SER A C 1
ATOM 763 O O . SER A 1 101 ? -10.242 12.922 1.513 1 97.94 101 SER A O 1
ATOM 765 N N . GLY A 1 102 ? -9.078 13.688 -0.201 1 97.44 102 GLY A N 1
ATOM 766 C CA . GLY A 1 102 ? -8.719 14.914 0.494 1 97.44 102 GLY A CA 1
ATOM 767 C C . GLY A 1 102 ? -7.688 14.703 1.585 1 97.44 102 GLY A C 1
ATOM 768 O O . GLY A 1 102 ? -7.707 15.391 2.609 1 97.44 102 GLY A O 1
ATOM 769 N N . LEU A 1 103 ? -6.852 13.766 1.373 1 98 103 LEU A N 1
ATOM 770 C CA . LEU A 1 103 ? -5.832 13.422 2.361 1 98 103 LEU A CA 1
ATOM 771 C C . LEU A 1 103 ? -4.441 13.781 1.852 1 98 103 LEU A C 1
ATOM 773 O O . LEU A 1 103 ? -4.18 13.719 0.647 1 98 103 LEU A O 1
ATOM 777 N N . PHE A 1 104 ? -3.561 14.109 2.703 1 97.38 104 PHE A N 1
ATOM 778 C CA . PHE A 1 104 ? -2.166 14.336 2.344 1 97.38 104 PHE A CA 1
ATOM 779 C C . PHE A 1 104 ? -1.243 13.984 3.506 1 97.38 104 PHE A C 1
ATOM 781 O O . PHE A 1 104 ? -1.698 13.828 4.641 1 97.38 104 PHE A O 1
ATOM 788 N N . ILE A 1 105 ? 0.043 13.781 3.205 1 97.88 105 ILE A N 1
ATOM 789 C CA . ILE A 1 105 ? 1.019 13.328 4.188 1 97.88 105 ILE A CA 1
ATOM 790 C C . ILE A 1 105 ? 1.878 14.508 4.648 1 97.88 105 ILE A C 1
ATOM 792 O O . ILE A 1 105 ? 2.283 15.336 3.836 1 97.88 105 ILE A O 1
ATOM 796 N N . THR A 1 106 ? 2.15 14.492 5.93 1 96.25 106 THR A N 1
ATOM 797 C CA . THR A 1 106 ? 2.984 15.539 6.508 1 96.25 106 THR A CA 1
ATOM 798 C C . THR A 1 106 ? 4.062 14.938 7.41 1 96.25 106 THR A C 1
ATOM 800 O O . THR A 1 106 ? 3.883 13.844 7.953 1 96.25 106 THR A O 1
ATOM 803 N N . LYS A 1 107 ? 5.168 15.633 7.453 1 95.12 107 LYS A N 1
ATOM 804 C CA . LYS A 1 107 ? 6.273 15.219 8.305 1 95.12 107 LYS A CA 1
ATOM 805 C C . LYS A 1 107 ? 6.34 16.062 9.578 1 95.12 107 LYS A C 1
ATOM 807 O O . LYS A 1 107 ? 6.16 17.281 9.531 1 95.12 107 LYS A O 1
ATOM 812 N N . ARG A 1 108 ? 6.496 15.406 10.672 1 85.44 108 ARG A N 1
ATOM 813 C CA . ARG A 1 108 ? 6.605 16.078 11.953 1 85.44 108 ARG A CA 1
ATOM 814 C C . ARG A 1 108 ? 7.953 16.781 12.094 1 85.44 108 ARG A C 1
ATOM 816 O O . ARG A 1 108 ? 8.961 16.312 11.562 1 85.44 108 ARG A O 1
ATOM 823 N N . MET B 1 1 ? 33.688 62.969 39.188 1 31.08 1 MET B N 1
ATOM 824 C CA . MET B 1 1 ? 34 62.344 37.906 1 31.08 1 MET B CA 1
ATOM 825 C C . MET B 1 1 ? 33.531 60.906 37.844 1 31.08 1 MET B C 1
ATOM 827 O O . MET B 1 1 ? 33.781 60.188 36.875 1 31.08 1 MET B O 1
ATOM 831 N N . LEU B 1 2 ? 33 60.406 38.938 1 33.81 2 LEU B N 1
ATOM 832 C CA . LEU B 1 2 ? 32.562 59.094 39.438 1 33.81 2 LEU B CA 1
ATOM 833 C C . LEU B 1 2 ? 31.281 58.656 38.719 1 33.81 2 LEU B C 1
ATOM 835 O O . LEU B 1 2 ? 30.812 57.531 38.906 1 33.81 2 LEU B O 1
ATOM 839 N N . GLU B 1 3 ? 30.422 59.562 38.312 1 29.73 3 GLU B N 1
ATOM 840 C CA . GLU B 1 3 ? 28.984 59.312 38.156 1 29.73 3 GLU B CA 1
ATOM 841 C C . GLU B 1 3 ? 28.719 58.312 37.031 1 29.73 3 GLU B C 1
ATOM 843 O O . GLU B 1 3 ? 27.641 57.719 36.969 1 29.73 3 GLU B O 1
ATOM 848 N N . GLN B 1 4 ? 29.328 58.406 35.906 1 31.28 4 GLN B N 1
ATOM 849 C CA . GLN B 1 4 ? 28.625 58.156 34.656 1 31.28 4 GLN B CA 1
ATOM 850 C C . GLN B 1 4 ? 28.484 56.656 34.406 1 31.28 4 GLN B C 1
ATOM 852 O O . GLN B 1 4 ? 28.234 56.219 33.281 1 31.28 4 GLN B O 1
ATOM 857 N N . GLU B 1 5 ? 29.047 55.75 35.25 1 33.31 5 GLU B N 1
ATOM 858 C CA . GLU B 1 5 ? 29.25 54.375 34.75 1 33.31 5 GLU B CA 1
ATOM 859 C C . GLU B 1 5 ? 27.906 53.656 34.656 1 33.31 5 GLU B C 1
ATOM 861 O O . GLU B 1 5 ? 27.641 52.719 35.406 1 33.31 5 GLU B O 1
ATOM 866 N N . GLU B 1 6 ? 26.781 54.438 34.781 1 28.7 6 GLU B N 1
ATOM 867 C CA . GLU B 1 6 ? 25.531 53.688 35.062 1 28.7 6 GLU B CA 1
ATOM 868 C C . GLU B 1 6 ? 25.344 52.562 34.031 1 28.7 6 GLU B C 1
ATOM 870 O O . GLU B 1 6 ? 24.984 51.438 34.406 1 28.7 6 GLU B O 1
ATOM 875 N N . LYS B 1 7 ? 24.859 52.844 32.812 1 32.84 7 LYS B N 1
ATOM 876 C CA . LYS B 1 7 ? 23.609 52.375 32.25 1 32.84 7 LYS B CA 1
ATOM 877 C C . LYS B 1 7 ? 23.812 51.094 31.453 1 32.84 7 LYS B C 1
ATOM 879 O O . LYS B 1 7 ? 23.031 50.781 30.562 1 32.84 7 LYS B O 1
ATOM 884 N N . LYS B 1 8 ? 25 50.438 31.344 1 36.22 8 LYS B N 1
ATOM 885 C CA . LYS B 1 8 ? 24.969 49.531 30.219 1 36.22 8 LYS B CA 1
ATOM 886 C C . LYS B 1 8 ? 24.062 48.312 30.5 1 36.22 8 LYS B C 1
ATOM 888 O O . LYS B 1 8 ? 24.422 47.406 31.25 1 36.22 8 LYS B O 1
ATOM 893 N N . VAL B 1 9 ? 22.75 48.531 31.016 1 33.16 9 VAL B N 1
ATOM 894 C CA . VAL B 1 9 ? 21.828 47.438 31.281 1 33.16 9 VAL B CA 1
ATOM 895 C C . VAL B 1 9 ? 21.938 46.406 30.172 1 33.16 9 VAL B C 1
ATOM 897 O O . VAL B 1 9 ? 22.422 46.688 29.078 1 33.16 9 VAL B O 1
ATOM 900 N N . ASN B 1 10 ? 21.438 45.125 30.438 1 27.83 10 ASN B N 1
ATOM 901 C CA . ASN B 1 10 ? 21.234 43.719 30.094 1 27.83 10 ASN B CA 1
ATOM 902 C C . ASN B 1 10 ? 20.578 43.562 28.734 1 27.83 10 ASN B C 1
ATOM 904 O O . ASN B 1 10 ? 19.453 44.031 28.516 1 27.83 10 ASN B O 1
ATOM 908 N N . SER B 1 11 ? 21.266 43.688 27.625 1 29.75 11 SER B N 1
ATOM 909 C CA . SER B 1 11 ? 20.875 43.281 26.281 1 29.75 11 SER B CA 1
ATOM 910 C C . SER B 1 11 ? 19.984 42.031 26.312 1 29.75 11 SER B C 1
ATOM 912 O O . SER B 1 11 ? 20.266 41.062 27.047 1 29.75 11 SER B O 1
ATOM 914 N N . LYS B 1 12 ? 18.6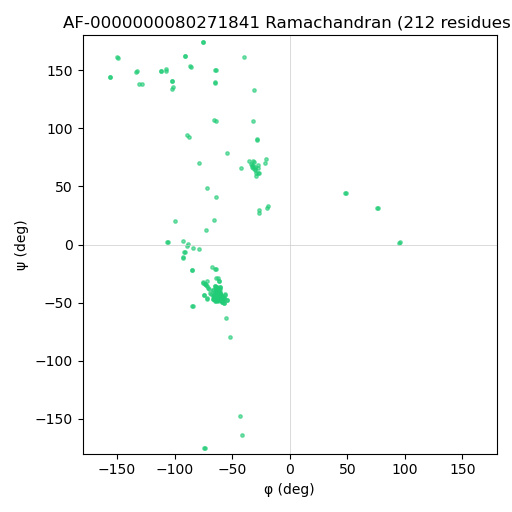25 42.188 26.062 1 31.73 12 LYS B N 1
ATOM 915 C CA . LYS B 1 12 ? 17.531 41.281 25.75 1 31.73 12 LYS B CA 1
ATOM 916 C C . LYS B 1 12 ? 18 40.125 24.875 1 31.73 12 LYS B C 1
ATOM 918 O O . LYS B 1 12 ? 18.5 40.344 23.781 1 31.73 12 LYS B O 1
ATOM 923 N N . ASP B 1 13 ? 18.781 39.188 25.484 1 36.12 13 ASP B N 1
ATOM 924 C CA . ASP B 1 13 ? 18.875 37.906 24.797 1 36.12 13 ASP B CA 1
ATOM 925 C C . ASP B 1 13 ? 17.562 37.594 24.062 1 36.12 13 ASP B C 1
ATOM 927 O O . ASP B 1 13 ? 16.516 37.5 24.688 1 36.12 13 ASP B O 1
ATOM 931 N N . GLY B 1 14 ? 17.219 38.344 23 1 28.95 14 GLY B N 1
ATOM 932 C CA . GLY B 1 14 ? 16.156 37.844 22.125 1 28.95 14 GLY B CA 1
ATOM 933 C C . GLY B 1 14 ? 16.125 36.312 22.031 1 28.95 14 GLY B C 1
ATOM 934 O O . GLY B 1 14 ? 17.062 35.719 21.531 1 28.95 14 GLY B O 1
ATOM 935 N N . GLN B 1 15 ? 15.812 35.594 23.109 1 33.81 15 GLN B N 1
ATOM 936 C CA . GLN B 1 15 ? 15.453 34.188 22.906 1 33.81 15 GLN B CA 1
ATOM 937 C C . GLN B 1 15 ? 14.773 34 21.562 1 33.81 15 GLN B C 1
ATOM 939 O O . GLN B 1 15 ? 13.719 34.562 21.297 1 33.81 15 GLN B O 1
ATOM 944 N N . SER B 1 16 ? 15.547 34.094 20.484 1 34.09 16 SER B N 1
ATOM 945 C CA . SER B 1 16 ? 14.969 33.5 19.266 1 34.09 16 SER B CA 1
ATOM 946 C C . SER B 1 16 ? 14.016 32.375 19.609 1 34.09 16 SER B C 1
ATOM 948 O O . SER B 1 16 ? 14.414 31.375 20.234 1 34.09 16 SER B O 1
ATOM 950 N N . VAL B 1 17 ? 12.945 32.656 20.234 1 34.91 17 VAL B N 1
ATOM 951 C CA . VAL B 1 17 ? 11.914 31.625 20.141 1 34.91 17 VAL B CA 1
ATOM 952 C C . VAL B 1 17 ? 12.047 30.891 18.797 1 34.91 17 VAL B C 1
ATOM 954 O O . VAL B 1 17 ? 11.906 31.5 17.734 1 34.91 17 VAL B O 1
ATOM 957 N N . LYS B 1 18 ? 13.172 30.203 18.641 1 36.72 18 LYS B N 1
ATOM 958 C CA . LYS B 1 18 ? 13 29.203 17.609 1 36.72 18 LYS B CA 1
ATOM 959 C C . LYS B 1 18 ? 11.547 28.734 17.531 1 36.72 18 LYS B C 1
ATOM 961 O O . LYS B 1 18 ? 11.031 28.156 18.484 1 36.72 18 LYS B O 1
ATOM 966 N N . SER B 1 19 ? 10.664 29.609 17.234 1 32.97 19 SER B N 1
ATOM 967 C CA . SER B 1 19 ? 9.422 29.016 16.766 1 32.97 19 SER B CA 1
ATOM 968 C C . SER B 1 19 ? 9.68 27.656 16.125 1 32.97 19 SER B C 1
ATOM 970 O O . SER B 1 19 ? 10.367 27.562 15.109 1 32.97 19 SER B O 1
ATOM 972 N N . ASN B 1 20 ? 10.203 26.719 16.875 1 34.06 20 ASN B N 1
ATOM 973 C CA . ASN B 1 20 ? 9.953 25.375 16.344 1 34.06 20 ASN B CA 1
ATOM 974 C C . ASN B 1 20 ? 8.688 25.344 15.5 1 34.06 20 ASN B C 1
ATOM 976 O O . ASN B 1 20 ? 7.578 25.219 16.031 1 34.06 20 ASN B O 1
ATOM 980 N N . SER B 1 21 ? 8.32 26.422 14.859 1 35.88 21 SER B N 1
ATOM 981 C CA . SER B 1 21 ? 7.281 26.234 13.852 1 35.88 21 SER B CA 1
ATOM 982 C C . SER B 1 21 ? 7.215 24.781 13.383 1 35.88 21 SER B C 1
ATOM 984 O O . SER B 1 21 ? 8.203 24.25 12.883 1 35.88 21 SER B O 1
ATOM 986 N N . ASN B 1 22 ? 6.766 23.812 14.172 1 39.81 22 ASN B N 1
ATOM 987 C CA . ASN B 1 22 ? 6.367 22.5 13.672 1 39.81 22 ASN B CA 1
ATOM 988 C C . ASN B 1 22 ? 6.086 22.531 12.18 1 39.81 22 ASN B C 1
ATOM 990 O O . ASN B 1 22 ? 4.977 22.875 11.758 1 39.81 22 ASN B O 1
ATOM 994 N N . ASN B 1 23 ? 6.742 23.297 11.477 1 47.12 23 ASN B N 1
ATOM 995 C CA . ASN B 1 23 ? 6.672 23.375 10.023 1 47.12 23 ASN B CA 1
ATOM 996 C C . ASN B 1 23 ? 6.367 22.031 9.391 1 47.12 23 ASN B C 1
ATOM 998 O O . ASN B 1 23 ? 7.211 21.125 9.391 1 47.12 23 ASN B O 1
ATOM 1002 N N . ALA B 1 24 ? 5.164 21.469 9.586 1 64.19 24 ALA B N 1
ATOM 1003 C CA . ALA B 1 24 ? 4.781 20.344 8.758 1 64.19 24 ALA B CA 1
ATOM 1004 C C . ALA B 1 24 ? 5.453 20.406 7.387 1 64.19 24 ALA B C 1
ATOM 1006 O O . ALA B 1 24 ? 5.285 21.391 6.656 1 64.19 24 ALA B O 1
ATOM 1007 N N . SER B 1 25 ? 6.645 19.766 7.328 1 88.44 25 SER B N 1
ATOM 1008 C CA . SER B 1 25 ? 7.422 19.719 6.094 1 88.44 25 SER B CA 1
ATOM 1009 C C . SER B 1 25 ? 6.996 18.562 5.211 1 88.44 25 SER B C 1
ATOM 1011 O O . SER B 1 25 ? 6.348 17.625 5.684 1 88.44 25 SER B O 1
ATOM 1013 N N . ARG B 1 26 ? 7.188 18.734 4.035 1 94.44 26 ARG B N 1
ATOM 1014 C CA . ARG B 1 26 ? 6.934 17.688 3.051 1 94.44 26 ARG B CA 1
ATOM 1015 C C . ARG B 1 26 ? 7.867 16.5 3.258 1 94.44 26 ARG B C 1
ATOM 1017 O O . ARG B 1 26 ? 9.047 16.672 3.574 1 94.44 26 ARG B O 1
ATOM 1024 N N . PRO B 1 27 ? 7.305 15.305 3.092 1 97.75 27 PRO B N 1
ATOM 1025 C CA . PRO B 1 27 ? 8.172 14.133 3.193 1 97.75 27 PRO B CA 1
ATOM 1026 C C . PRO B 1 27 ? 9.227 14.078 2.088 1 97.75 27 PRO B C 1
ATOM 1028 O O . PRO B 1 27 ? 8.992 14.578 0.984 1 97.75 27 PRO B O 1
ATOM 1031 N N . THR B 1 28 ? 10.344 13.477 2.438 1 97.81 28 THR B N 1
ATOM 1032 C CA . THR B 1 28 ? 11.359 13.195 1.432 1 97.81 28 THR B CA 1
ATOM 1033 C C . THR B 1 28 ? 11.148 11.812 0.815 1 97.81 28 THR B C 1
ATOM 1035 O O . THR B 1 28 ? 10.43 10.984 1.374 1 97.81 28 THR B O 1
ATOM 1038 N N . PHE B 1 29 ? 11.781 11.625 -0.333 1 98.19 29 PHE B N 1
ATOM 1039 C CA . PHE B 1 29 ? 11.688 10.328 -0.997 1 98.19 29 PHE B CA 1
ATOM 1040 C C . PHE B 1 29 ? 12.156 9.211 -0.071 1 98.19 29 PHE B C 1
ATOM 1042 O O . PHE B 1 29 ? 11.539 8.148 -0.017 1 98.19 29 PHE B O 1
ATOM 1049 N N . LEU B 1 30 ? 13.211 9.414 0.624 1 98.25 30 LEU B N 1
ATOM 1050 C CA . LEU B 1 30 ? 13.773 8.391 1.496 1 98.25 30 LEU B CA 1
ATOM 1051 C C . LEU B 1 30 ? 12.805 8.047 2.625 1 98.25 30 LEU B C 1
ATOM 1053 O O . LEU B 1 30 ? 12.688 6.883 3.016 1 98.25 30 LEU B O 1
ATOM 1057 N N . ASN B 1 31 ? 12.117 9.047 3.211 1 98 31 ASN B N 1
ATOM 1058 C CA . ASN B 1 31 ? 11.125 8.805 4.254 1 98 31 ASN B CA 1
ATOM 1059 C C . ASN B 1 31 ? 10 7.891 3.762 1 98 31 ASN B C 1
ATOM 1061 O O . ASN B 1 31 ? 9.664 6.91 4.426 1 98 31 ASN B O 1
ATOM 1065 N N . THR B 1 32 ? 9.562 8.273 2.578 1 98.62 32 THR B N 1
ATOM 1066 C CA . THR B 1 32 ? 8.398 7.562 2.059 1 98.62 32 THR B CA 1
ATOM 1067 C C . THR B 1 32 ? 8.789 6.18 1.556 1 98.62 32 THR B C 1
ATOM 1069 O O . THR B 1 32 ? 8.023 5.223 1.688 1 98.62 32 THR B O 1
ATOM 1072 N N . PHE B 1 33 ? 9.984 6.043 1.041 1 98.75 33 PHE B N 1
ATOM 1073 C CA . PHE B 1 33 ? 10.516 4.766 0.59 1 98.75 33 PHE B CA 1
ATOM 1074 C C . PHE B 1 33 ? 10.688 3.805 1.762 1 98.75 33 PHE B C 1
ATOM 1076 O O . PHE B 1 33 ? 10.234 2.66 1.705 1 98.75 33 PHE B O 1
ATOM 1083 N N . MET B 1 34 ? 11.273 4.227 2.799 1 98.69 34 MET B N 1
ATOM 1084 C CA . MET B 1 34 ? 11.484 3.395 3.979 1 98.69 34 MET B CA 1
ATOM 1085 C C . MET B 1 34 ? 10.156 2.996 4.609 1 98.69 34 MET B C 1
ATOM 1087 O O . MET B 1 34 ? 9.984 1.854 5.043 1 98.69 34 MET B O 1
ATOM 1091 N N . ALA B 1 35 ? 9.281 3.984 4.691 1 98.69 35 ALA B N 1
ATOM 1092 C CA . ALA B 1 35 ? 7.957 3.697 5.234 1 98.69 35 ALA B CA 1
ATOM 1093 C C . ALA B 1 35 ? 7.27 2.59 4.441 1 98.69 35 ALA B C 1
ATOM 1095 O O . ALA B 1 35 ? 6.695 1.665 5.02 1 98.69 35 ALA B O 1
ATOM 1096 N N . SER B 1 36 ? 7.328 2.715 3.109 1 98.69 36 SER B N 1
ATOM 1097 C CA . SER B 1 36 ? 6.656 1.761 2.234 1 98.69 36 SER B CA 1
ATOM 1098 C C . SER B 1 36 ? 7.262 0.367 2.369 1 98.69 36 SER B C 1
ATOM 1100 O O . SER B 1 36 ? 6.547 -0.636 2.275 1 98.69 36 SER B O 1
ATOM 1102 N N . LEU B 1 37 ? 8.586 0.253 2.576 1 98.69 37 LEU B N 1
ATOM 1103 C CA . LEU B 1 37 ? 9.25 -1.029 2.768 1 98.69 37 LEU B CA 1
ATOM 1104 C C . LEU B 1 37 ? 8.797 -1.692 4.062 1 98.69 37 LEU B C 1
ATOM 1106 O O . LEU B 1 37 ? 8.5 -2.891 4.082 1 98.69 37 LEU B O 1
ATOM 1110 N N . ILE B 1 38 ? 8.742 -0.91 5.07 1 98.75 38 ILE B N 1
ATOM 1111 C CA . ILE B 1 38 ? 8.289 -1.438 6.355 1 98.75 38 ILE B CA 1
ATOM 1112 C C . ILE B 1 38 ? 6.844 -1.908 6.242 1 98.75 38 ILE B C 1
ATOM 1114 O O . ILE B 1 38 ? 6.504 -3.01 6.684 1 98.75 38 ILE B O 1
ATOM 1118 N N . ASP B 1 39 ? 5.996 -1.06 5.645 1 98.75 39 ASP B N 1
ATOM 1119 C CA . ASP B 1 39 ? 4.586 -1.41 5.484 1 98.75 39 ASP B CA 1
ATOM 1120 C C . ASP B 1 39 ? 4.43 -2.67 4.637 1 98.75 39 ASP B C 1
ATOM 1122 O O . ASP B 1 39 ? 3.557 -3.5 4.906 1 98.75 39 ASP B O 1
ATOM 1126 N N . LEU B 1 40 ? 5.297 -2.846 3.609 1 98.69 40 LEU B N 1
ATOM 1127 C CA . LEU B 1 40 ? 5.277 -4.039 2.768 1 98.69 40 LEU B CA 1
ATOM 1128 C C . LEU B 1 40 ? 5.555 -5.289 3.592 1 98.69 40 LEU B C 1
ATOM 1130 O O . LEU B 1 40 ? 4.859 -6.297 3.449 1 98.69 40 LEU B O 1
ATOM 1134 N N . ILE B 1 41 ? 6.523 -5.262 4.496 1 98.31 41 ILE B N 1
ATOM 1135 C CA . ILE B 1 41 ? 6.879 -6.375 5.367 1 98.31 41 ILE B CA 1
ATOM 1136 C C . ILE B 1 41 ? 5.711 -6.691 6.301 1 98.31 41 ILE B C 1
ATOM 1138 O O . ILE B 1 41 ? 5.324 -7.852 6.449 1 98.31 41 ILE B O 1
ATOM 1142 N N . VAL B 1 42 ? 5.152 -5.648 6.934 1 98.56 42 VAL B N 1
ATOM 1143 C CA . VAL B 1 42 ? 4.047 -5.82 7.871 1 98.56 42 VAL B CA 1
ATOM 1144 C C . VAL B 1 42 ? 2.861 -6.473 7.16 1 98.56 42 VAL B C 1
ATOM 1146 O O . VAL B 1 42 ? 2.303 -7.457 7.648 1 98.56 42 VAL B O 1
ATOM 1149 N N . ILE B 1 43 ? 2.512 -5.969 5.977 1 98.62 43 ILE B N 1
ATOM 1150 C CA . ILE B 1 43 ? 1.391 -6.488 5.199 1 98.62 43 ILE B CA 1
ATOM 1151 C C . ILE B 1 43 ? 1.674 -7.926 4.777 1 98.62 43 ILE B C 1
ATOM 1153 O O . ILE B 1 43 ? 0.785 -8.781 4.824 1 98.62 43 ILE B O 1
ATOM 1157 N N . GLY B 1 44 ? 2.953 -8.188 4.332 1 97.44 44 GLY B N 1
ATOM 1158 C CA . GLY B 1 44 ? 3.354 -9.539 3.973 1 97.44 44 GLY B CA 1
ATOM 1159 C C . GLY B 1 44 ? 3.217 -10.523 5.117 1 97.44 44 GLY B C 1
ATOM 1160 O O . GLY B 1 44 ? 2.621 -11.594 4.953 1 97.44 44 GLY B O 1
ATOM 1161 N N . VAL B 1 45 ? 3.713 -10.211 6.297 1 97.56 45 VAL B N 1
ATOM 1162 C CA . VAL B 1 45 ? 3.639 -11.062 7.48 1 97.56 45 VAL B CA 1
ATOM 1163 C C . VAL B 1 45 ? 2.18 -11.258 7.883 1 97.56 45 VAL B C 1
ATOM 1165 O O . VAL B 1 45 ? 1.743 -12.391 8.117 1 97.56 45 VAL B O 1
ATOM 1168 N N . ALA B 1 46 ? 1.392 -10.195 7.938 1 97.81 46 ALA B N 1
ATOM 1169 C CA . ALA B 1 46 ? -0.02 -10.266 8.305 1 97.81 46 ALA B CA 1
ATOM 1170 C C . ALA B 1 46 ? -0.794 -11.156 7.34 1 97.81 46 ALA B C 1
ATOM 1172 O O . ALA B 1 46 ? -1.612 -11.977 7.762 1 97.81 46 ALA B O 1
ATOM 1173 N N . SER B 1 47 ? -0.542 -10.953 6.031 1 96.56 47 SER B N 1
ATOM 1174 C CA . SER B 1 47 ? -1.24 -11.75 5.023 1 96.56 47 SER B CA 1
ATOM 1175 C C . SER B 1 47 ? -0.928 -13.234 5.172 1 96.56 47 SER B C 1
ATOM 1177 O O . SER B 1 47 ? -1.814 -14.078 5.023 1 96.56 47 SER B O 1
ATOM 1179 N N . THR B 1 48 ? 0.362 -13.594 5.449 1 94.19 48 THR B N 1
ATOM 1180 C CA . THR B 1 48 ? 0.755 -14.977 5.672 1 94.19 48 THR B CA 1
ATOM 1181 C C . THR B 1 48 ? -0.005 -15.57 6.855 1 94.19 48 THR B C 1
ATOM 1183 O O . THR B 1 48 ? -0.54 -16.672 6.762 1 94.19 48 THR B O 1
ATOM 1186 N N . VAL B 1 49 ? -0.1 -14.875 7.938 1 95.06 49 VAL B N 1
ATOM 1187 C CA . VAL B 1 49 ? -0.811 -15.32 9.133 1 95.06 49 VAL B CA 1
ATOM 1188 C C . VAL B 1 49 ? -2.287 -15.531 8.805 1 95.06 49 VAL B C 1
ATOM 1190 O O . VAL B 1 49 ? -2.871 -16.547 9.18 1 95.06 49 VAL B O 1
ATOM 1193 N N . VAL B 1 50 ? -2.902 -14.602 8.07 1 95.44 50 VAL B N 1
ATOM 1194 C CA . VAL B 1 50 ? -4.316 -14.68 7.723 1 95.44 50 VAL B CA 1
ATOM 1195 C C . VAL B 1 50 ? -4.57 -15.891 6.832 1 95.44 50 VAL B C 1
ATOM 1197 O O . VAL B 1 50 ? -5.566 -16.594 7.004 1 95.44 50 VAL B O 1
ATOM 1200 N N . VAL B 1 51 ? -3.674 -16.172 5.867 1 93.12 51 VAL B N 1
ATOM 1201 C CA . VAL B 1 51 ? -3.832 -17.297 4.969 1 93.12 51 VA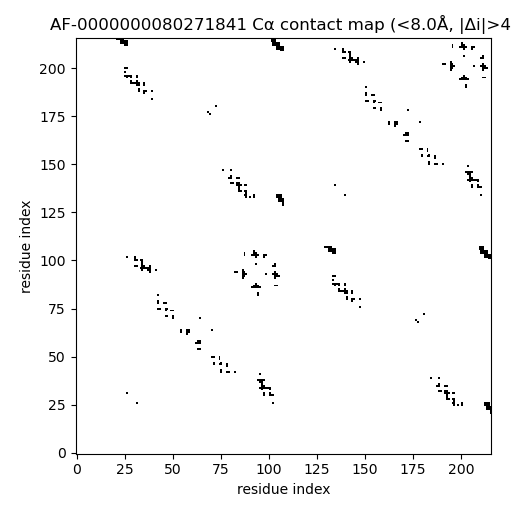L B CA 1
ATOM 1202 C C . VAL B 1 51 ? -3.783 -18.609 5.77 1 93.12 51 VAL B C 1
ATOM 1204 O O . VAL B 1 51 ? -4.559 -19.531 5.512 1 93.12 51 VAL B O 1
ATOM 1207 N N . PHE B 1 52 ? -2.84 -18.672 6.695 1 91 52 PHE B N 1
ATOM 1208 C CA . PHE B 1 52 ? -2.721 -19.859 7.523 1 91 52 PHE B CA 1
ATOM 1209 C C . PHE B 1 52 ? -3.971 -20.062 8.375 1 91 52 PHE B C 1
ATOM 1211 O O . PHE B 1 52 ? -4.453 -21.188 8.523 1 91 52 PHE B O 1
ATOM 1218 N N . LEU B 1 53 ? -4.441 -19.016 8.898 1 92.94 53 LEU B N 1
ATOM 1219 C CA . LEU B 1 53 ? -5.672 -19.062 9.688 1 92.94 53 LEU B CA 1
ATOM 1220 C C . LEU B 1 53 ? -6.855 -19.469 8.812 1 92.94 53 LEU B C 1
ATOM 1222 O O . LEU B 1 53 ? -7.688 -20.281 9.227 1 92.94 53 LEU B O 1
ATOM 1226 N N . ALA B 1 54 ? -6.973 -18.906 7.633 1 90.31 54 ALA B N 1
ATOM 1227 C CA . ALA B 1 54 ? -8.031 -19.25 6.691 1 90.31 54 ALA B CA 1
ATOM 1228 C C . ALA B 1 54 ? -7.953 -20.719 6.289 1 90.31 54 ALA B C 1
ATOM 1230 O O . ALA B 1 54 ? -8.977 -21.406 6.191 1 90.31 54 ALA B O 1
ATOM 1231 N N . ASP B 1 55 ? -6.711 -21.141 6.043 1 90.44 55 ASP B N 1
ATOM 1232 C CA . ASP B 1 55 ? -6.508 -22.547 5.695 1 90.44 55 ASP B CA 1
ATOM 1233 C C . ASP B 1 55 ? -6.969 -23.469 6.828 1 90.44 55 ASP B C 1
ATOM 1235 O O . ASP B 1 55 ? -7.586 -24.5 6.578 1 90.44 55 ASP B O 1
ATOM 1239 N N . ALA B 1 56 ? -6.688 -23.188 8.078 1 91.25 56 ALA B N 1
ATOM 1240 C CA . ALA B 1 56 ? -7.094 -23.969 9.242 1 91.25 56 ALA B CA 1
ATOM 1241 C C . ALA B 1 56 ? -8.609 -24.062 9.344 1 91.25 56 ALA B C 1
ATOM 1243 O O . ALA B 1 56 ? -9.164 -25.141 9.602 1 91.25 56 ALA B O 1
ATOM 1244 N N . VAL B 1 57 ? -9.234 -22.953 9.117 1 90.81 57 VAL B N 1
ATOM 1245 C CA . VAL B 1 57 ? -10.688 -22.891 9.148 1 90.81 57 VAL B CA 1
ATOM 1246 C C . VAL B 1 57 ? -11.258 -23.766 8.031 1 90.81 57 VAL B C 1
ATOM 1248 O O . VAL B 1 57 ? -12.203 -24.531 8.242 1 90.81 57 VAL B O 1
ATOM 1251 N N . LEU B 1 58 ? -10.695 -23.703 6.848 1 89.06 58 LEU B N 1
ATOM 1252 C CA . LEU B 1 58 ? -11.172 -24.453 5.695 1 89.06 58 LEU B CA 1
ATOM 1253 C C . LEU B 1 58 ? -10.922 -25.938 5.879 1 89.06 58 LEU B C 1
ATOM 1255 O O . LEU B 1 58 ? -11.766 -26.766 5.508 1 89.06 58 LEU B O 1
ATOM 1259 N N . ARG B 1 59 ? -9.797 -26.281 6.383 1 89.94 59 ARG B N 1
ATOM 1260 C CA . ARG B 1 59 ? -9.453 -27.672 6.605 1 89.94 59 ARG B CA 1
ATOM 1261 C C . ARG B 1 59 ? -10.43 -28.344 7.562 1 89.94 59 ARG B C 1
ATOM 1263 O O . ARG B 1 59 ? -10.82 -29.5 7.367 1 89.94 59 ARG B O 1
ATOM 1270 N N . ILE B 1 60 ? -10.812 -27.656 8.578 1 91.69 60 ILE B N 1
ATOM 1271 C CA . ILE B 1 60 ? -11.789 -28.172 9.539 1 91.69 60 ILE B CA 1
ATOM 1272 C C . ILE B 1 60 ? -13.133 -28.391 8.844 1 91.69 60 ILE B C 1
ATOM 1274 O O . ILE B 1 60 ? -13.883 -29.297 9.211 1 91.69 60 ILE B O 1
ATOM 1278 N N . SER B 1 61 ? -13.461 -27.641 7.805 1 90.75 61 SER B N 1
ATOM 1279 C CA . SER B 1 61 ? -14.719 -27.734 7.07 1 90.75 61 SER B CA 1
ATOM 1280 C C . SER B 1 61 ? -14.625 -28.75 5.941 1 90.75 61 SER B C 1
ATOM 1282 O O . SER B 1 61 ? -15.586 -28.953 5.191 1 90.75 61 SER B O 1
ATOM 1284 N N . GLY B 1 62 ? -13.492 -29.406 5.773 1 87.75 62 GLY B N 1
ATOM 1285 C CA . GLY B 1 62 ? -13.305 -30.453 4.777 1 87.75 62 GLY B CA 1
ATOM 1286 C C . GLY B 1 62 ? -12.703 -29.938 3.484 1 87.75 62 GLY B C 1
ATOM 1287 O O . GLY B 1 62 ? -12.719 -30.641 2.469 1 87.75 62 GLY B O 1
ATOM 1288 N N . PHE B 1 63 ? -12.422 -28.594 3.531 1 82.19 63 PHE B N 1
ATOM 1289 C CA . PHE B 1 63 ? -11.797 -28 2.357 1 82.19 63 PHE B CA 1
ATOM 1290 C C . PHE B 1 63 ? -10.336 -27.672 2.633 1 82.19 63 PHE B C 1
ATOM 1292 O O . PHE B 1 63 ? -9.906 -27.656 3.789 1 82.19 63 PHE B O 1
ATOM 1299 N N . ALA B 1 64 ? -9.453 -27.734 1.585 1 75.56 64 ALA B N 1
ATOM 1300 C CA . ALA B 1 64 ? -8.07 -27.281 1.718 1 75.56 64 ALA B CA 1
ATOM 1301 C C . ALA B 1 64 ? -7.711 -26.297 0.615 1 75.56 64 ALA B C 1
ATOM 1303 O O . ALA B 1 64 ? -8.289 -26.328 -0.473 1 75.56 64 ALA B O 1
ATOM 1304 N N . LEU B 1 65 ? -6.98 -25.266 1.118 1 72.38 65 LEU B N 1
ATOM 1305 C CA . LEU B 1 65 ? -6.469 -24.344 0.11 1 72.38 65 LEU B CA 1
ATOM 1306 C C . LEU B 1 65 ? -5.48 -25.047 -0.815 1 72.38 65 LEU B C 1
ATOM 1308 O O . LEU B 1 65 ? -4.469 -25.578 -0.357 1 72.38 65 LEU B O 1
ATOM 1312 N N . THR B 1 66 ? -5.914 -25.312 -2.004 1 68.31 66 THR B N 1
ATOM 1313 C CA . THR B 1 66 ? -5.09 -26.094 -2.928 1 68.31 66 THR B CA 1
ATOM 1314 C C . THR B 1 66 ? -4.086 -25.188 -3.641 1 68.31 66 THR B C 1
ATOM 1316 O O . THR B 1 66 ? -2.914 -25.531 -3.775 1 68.31 66 THR B O 1
ATOM 1319 N N . GLN B 1 67 ? -4.738 -24.062 -4.266 1 70.75 67 GLN B N 1
ATOM 1320 C CA . GLN B 1 67 ? -3.814 -23.156 -4.938 1 70.75 67 GLN B CA 1
ATOM 1321 C C . GLN B 1 67 ? -3.307 -22.078 -3.984 1 70.75 67 GLN B C 1
ATOM 1323 O O . GLN B 1 67 ? -3.9 -21.016 -3.881 1 70.75 67 GLN B O 1
ATOM 1328 N N . LYS B 1 68 ? -2.178 -22.297 -3.375 1 73.75 68 LYS B N 1
ATOM 1329 C CA . LYS B 1 68 ? -1.659 -21.5 -2.264 1 73.75 68 LYS B CA 1
ATOM 1330 C C . LYS B 1 68 ? -1.145 -20.156 -2.746 1 73.75 68 LYS B C 1
ATOM 1332 O O . LYS B 1 68 ? -1.402 -19.125 -2.117 1 73.75 68 LYS B O 1
ATOM 1337 N N . PHE B 1 69 ? -0.592 -20.125 -3.959 1 72.12 69 PHE B N 1
ATOM 1338 C CA . PHE B 1 69 ? 0.037 -18.891 -4.406 1 72.12 69 PHE B CA 1
ATOM 1339 C C . PHE B 1 69 ? -1.014 -17.844 -4.773 1 72.12 69 PHE B C 1
ATOM 1341 O O . PHE B 1 69 ? -0.892 -16.688 -4.402 1 72.12 69 PHE B O 1
ATOM 1348 N N . GLY B 1 70 ? -2.078 -18.328 -5.5 1 77.94 70 GLY B N 1
ATOM 1349 C CA . GLY B 1 70 ? -3.135 -17.391 -5.871 1 77.94 70 GLY B CA 1
ATOM 1350 C C . GLY B 1 70 ? -3.879 -16.828 -4.676 1 77.94 70 GLY B C 1
ATOM 1351 O O . GLY B 1 70 ? -4.23 -15.648 -4.66 1 77.94 70 GLY B O 1
ATOM 1352 N N . MET B 1 71 ? -4.094 -17.594 -3.707 1 85.19 71 MET B N 1
ATOM 1353 C CA . MET B 1 71 ? -4.832 -17.156 -2.527 1 85.19 71 MET B CA 1
ATOM 1354 C C . MET B 1 71 ? -4.02 -16.156 -1.712 1 85.19 71 MET B C 1
ATOM 1356 O O . MET B 1 71 ? -4.574 -15.219 -1.151 1 85.19 71 MET B O 1
ATOM 1360 N N . ILE B 1 72 ? -2.701 -16.391 -1.635 1 88.94 72 ILE B N 1
ATOM 1361 C CA . ILE B 1 72 ? -1.844 -15.484 -0.888 1 88.94 72 ILE B CA 1
ATOM 1362 C C . ILE B 1 72 ? -1.929 -14.086 -1.494 1 88.94 72 ILE B C 1
ATOM 1364 O O . ILE B 1 72 ? -1.965 -13.086 -0.769 1 88.94 72 ILE B O 1
ATOM 1368 N N . PHE B 1 73 ? -2 -14.023 -2.779 1 90.94 73 PHE B N 1
ATOM 1369 C CA . PHE B 1 73 ? -2.051 -12.734 -3.467 1 90.94 73 PHE B CA 1
ATOM 1370 C C . PHE B 1 73 ? -3.35 -12.008 -3.152 1 90.94 73 PHE B C 1
ATOM 1372 O O . PHE B 1 73 ? -3.336 -10.812 -2.84 1 90.94 73 PHE B O 1
ATOM 1379 N N . VAL B 1 74 ? -4.438 -12.773 -3.248 1 93.38 74 VAL B N 1
ATOM 1380 C CA . VAL B 1 74 ? -5.742 -12.18 -2.988 1 93.38 74 VAL B CA 1
ATOM 1381 C C . VAL B 1 74 ? -5.809 -11.68 -1.546 1 93.38 74 VAL B C 1
ATOM 1383 O O . VAL B 1 74 ? -6.25 -10.562 -1.285 1 93.38 74 VAL B O 1
ATOM 1386 N N . ILE B 1 75 ? -5.402 -12.508 -0.571 1 95.25 75 ILE B N 1
ATOM 1387 C CA . ILE B 1 75 ? -5.438 -12.133 0.84 1 95.25 75 ILE B CA 1
ATOM 1388 C C . ILE B 1 75 ? -4.5 -10.953 1.088 1 95.25 75 ILE B C 1
ATOM 1390 O O . ILE B 1 75 ? -4.809 -10.07 1.886 1 95.25 75 ILE B O 1
ATOM 1394 N N . PHE B 1 76 ? -3.352 -10.953 0.413 1 96.81 76 PHE B N 1
ATOM 1395 C CA . PHE B 1 76 ? -2.41 -9.844 0.491 1 96.81 76 PHE B CA 1
ATOM 1396 C C . PHE B 1 76 ? -3.096 -8.523 0.14 1 96.81 76 PHE B C 1
ATOM 1398 O O . PHE B 1 76 ? -2.953 -7.535 0.857 1 96.81 76 PHE B O 1
ATOM 1405 N N . MET B 1 77 ? -3.861 -8.453 -0.943 1 97.5 77 MET B N 1
ATOM 1406 C CA . MET B 1 77 ? -4.555 -7.25 -1.388 1 97.5 77 MET B CA 1
ATOM 1407 C C . MET B 1 77 ? -5.59 -6.809 -0.36 1 97.5 77 MET B C 1
ATOM 1409 O O . MET B 1 77 ? -5.723 -5.613 -0.077 1 97.5 77 MET B O 1
ATOM 1413 N N . VAL B 1 78 ? -6.367 -7.812 0.185 1 98 78 VAL B N 1
ATOM 1414 C CA . VAL B 1 78 ? -7.379 -7.52 1.198 1 98 78 VAL B CA 1
ATOM 1415 C C . VAL B 1 78 ? -6.707 -6.941 2.441 1 98 78 VAL B C 1
ATOM 1417 O O . VAL B 1 78 ? -7.141 -5.906 2.963 1 98 78 VAL B O 1
ATOM 1420 N N . VAL B 1 79 ? -5.652 -7.578 2.916 1 98.31 79 VAL B N 1
ATOM 1421 C CA . VAL B 1 79 ? -4.934 -7.133 4.105 1 98.31 79 VAL B CA 1
ATOM 1422 C C . VAL B 1 79 ? -4.324 -5.754 3.855 1 98.31 79 VAL B C 1
ATOM 1424 O O . VAL B 1 79 ? -4.305 -4.906 4.75 1 98.31 79 VAL B O 1
ATOM 1427 N N . MET B 1 80 ? -3.85 -5.508 2.646 1 98.62 80 MET B N 1
ATOM 1428 C CA . MET B 1 80 ? -3.283 -4.211 2.295 1 98.62 80 MET B CA 1
ATOM 1429 C C .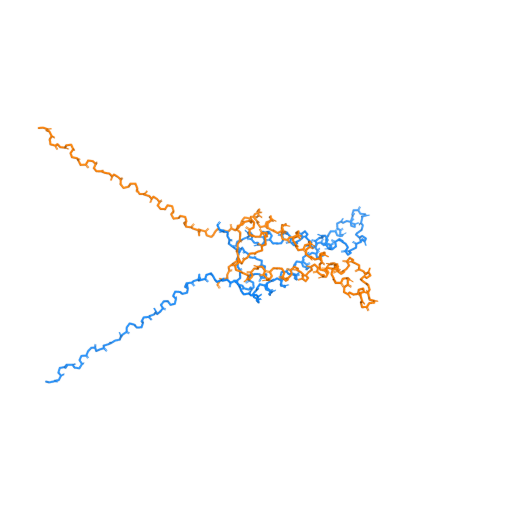 MET B 1 80 ? -4.309 -3.1 2.486 1 98.62 80 MET B C 1
ATOM 1431 O O . MET B 1 80 ? -4.027 -2.094 3.141 1 98.62 80 MET B O 1
ATOM 1435 N N . VAL B 1 81 ? -5.484 -3.293 1.964 1 98.69 81 VAL B N 1
ATOM 1436 C CA . VAL B 1 81 ? -6.531 -2.279 2.043 1 98.69 81 VAL B CA 1
ATOM 1437 C C . VAL B 1 81 ? -6.949 -2.078 3.498 1 98.69 81 VAL B C 1
ATOM 1439 O O . VAL B 1 81 ? -7.043 -0.943 3.973 1 98.69 81 VAL B O 1
ATOM 1442 N N . LEU B 1 82 ? -7.18 -3.123 4.199 1 98.56 82 LEU B N 1
ATOM 1443 C CA . LEU B 1 82 ? -7.625 -3.053 5.586 1 98.56 82 LEU B CA 1
ATOM 1444 C C . LEU B 1 82 ? -6.547 -2.447 6.477 1 98.56 82 LEU B C 1
ATOM 1446 O O . LEU B 1 82 ? -6.84 -1.629 7.348 1 98.56 82 LEU B O 1
ATOM 1450 N N . TYR B 1 83 ? -5.332 -2.848 6.289 1 98.69 83 TYR B N 1
ATOM 1451 C CA . TYR B 1 83 ? -4.203 -2.338 7.059 1 98.69 83 TYR B CA 1
ATOM 1452 C C . TYR B 1 83 ? -4.094 -0.824 6.93 1 98.69 83 TYR B C 1
ATOM 1454 O O . TYR B 1 83 ? -4.059 -0.11 7.934 1 98.69 83 TYR B O 1
ATOM 1462 N N . MET B 1 84 ? -4.109 -0.312 5.766 1 98.44 84 MET B N 1
ATOM 1463 C CA . MET B 1 84 ? -4 1.122 5.516 1 98.44 84 MET B CA 1
ATOM 1464 C C . MET B 1 84 ? -5.195 1.868 6.105 1 98.44 84 MET B C 1
ATOM 1466 O O . MET B 1 84 ? -5.023 2.885 6.781 1 98.44 84 MET B O 1
ATOM 1470 N N . SER B 1 85 ? -6.348 1.305 5.871 1 98.38 85 SER B N 1
ATOM 1471 C CA . SER B 1 85 ? -7.578 1.947 6.312 1 98.38 85 SER B CA 1
ATOM 1472 C C . SER B 1 85 ? -7.629 2.064 7.832 1 98.38 85 SER B C 1
ATOM 1474 O O . SER B 1 85 ? -7.926 3.133 8.367 1 98.38 85 SER B O 1
ATOM 1476 N N . ILE B 1 86 ? -7.289 0.965 8.547 1 98.31 86 ILE B N 1
ATOM 1477 C CA . ILE B 1 86 ? -7.375 0.9 10 1 98.31 86 ILE B CA 1
ATOM 1478 C C . ILE B 1 86 ? -6.277 1.761 10.625 1 98.31 86 ILE B C 1
ATOM 1480 O O . ILE B 1 86 ? -6.543 2.574 11.508 1 98.31 86 ILE B O 1
ATOM 1484 N N . MET B 1 87 ? -5.082 1.634 10.125 1 98.31 87 MET B N 1
ATOM 1485 C CA . MET B 1 87 ? -3.951 2.314 10.75 1 98.31 87 MET B CA 1
ATOM 1486 C C . MET B 1 87 ? -4.008 3.814 10.484 1 98.31 87 MET B C 1
ATOM 1488 O O . MET B 1 87 ? -3.732 4.617 11.375 1 98.31 87 MET B O 1
ATOM 1492 N N . GLU B 1 88 ? -4.461 4.258 9.344 1 98.38 88 GLU B N 1
ATOM 1493 C CA . GLU B 1 88 ? -4.422 5.664 8.953 1 98.38 88 GLU B CA 1
ATOM 1494 C C . GLU B 1 88 ? -5.629 6.422 9.5 1 98.38 88 GLU B C 1
ATOM 1496 O O . GLU B 1 88 ? -5.602 7.648 9.609 1 98.38 88 GLU B O 1
ATOM 1501 N N . SER B 1 89 ? -6.656 5.727 9.797 1 97.94 89 SER B N 1
ATOM 1502 C CA . SER B 1 89 ? -7.809 6.383 10.406 1 97.94 89 SER B CA 1
ATOM 1503 C C . SER B 1 89 ? -7.723 6.352 11.93 1 97.94 89 SER B C 1
ATOM 1505 O O . SER B 1 89 ? -8.539 6.969 12.609 1 97.94 89 SER B O 1
ATOM 1507 N N . GLY B 1 90 ? -6.766 5.668 12.43 1 97.5 90 GLY B N 1
ATOM 1508 C CA . GLY B 1 90 ? -6.594 5.559 13.867 1 97.5 90 GLY B CA 1
ATOM 1509 C C . GLY B 1 90 ? -6.055 6.824 14.508 1 97.5 90 GLY B C 1
ATOM 1510 O O . GLY B 1 90 ? -5.863 7.836 13.828 1 97.5 90 GLY B O 1
ATOM 1511 N N . LYS B 1 91 ? -5.809 6.695 15.773 1 95.31 91 LYS B N 1
ATOM 1512 C CA . LYS B 1 91 ? -5.418 7.844 16.578 1 95.31 91 LYS B CA 1
ATOM 1513 C C . LYS B 1 91 ? -4.113 8.461 16.078 1 95.31 91 LYS B C 1
ATOM 1515 O O . LYS B 1 91 ? -3.947 9.68 16.094 1 95.31 91 LYS B O 1
ATOM 1520 N N . MET B 1 92 ? -3.248 7.652 15.531 1 96.62 92 MET B N 1
ATOM 1521 C CA . MET B 1 92 ? -1.943 8.148 15.102 1 96.62 92 MET B CA 1
ATOM 1522 C C . MET B 1 92 ? -1.978 8.562 13.633 1 96.62 92 MET B C 1
ATOM 1524 O O . MET B 1 92 ? -1.04 9.195 13.141 1 96.62 92 MET B O 1
ATOM 1528 N N . SER B 1 93 ? -3 8.25 12.914 1 97.94 93 SER B N 1
ATOM 1529 C CA . SER B 1 93 ? -3.184 8.586 11.508 1 97.94 93 SER B CA 1
ATOM 1530 C C . SER B 1 93 ? -1.939 8.25 10.688 1 97.94 93 SER B C 1
ATOM 1532 O O . SER B 1 93 ? -1.495 9.047 9.867 1 97.94 93 SER B O 1
ATOM 1534 N N . ALA B 1 94 ? -1.399 7.086 10.953 1 98.38 94 ALA B N 1
ATOM 1535 C CA . ALA B 1 94 ? -0.158 6.645 10.32 1 98.38 94 ALA B CA 1
ATOM 1536 C C . ALA B 1 94 ? -0.056 5.121 10.312 1 98.38 94 ALA B C 1
ATOM 1538 O O . ALA B 1 94 ? -0.52 4.457 11.242 1 98.38 94 ALA B O 1
ATOM 1539 N N . THR B 1 95 ? 0.502 4.613 9.281 1 98.44 95 THR B N 1
ATOM 1540 C CA . THR B 1 95 ? 0.893 3.209 9.305 1 98.44 95 THR B CA 1
ATOM 1541 C C . THR B 1 95 ? 2.152 3.012 10.141 1 98.44 95 THR B C 1
ATOM 1543 O O . THR B 1 95 ? 2.758 3.982 10.602 1 98.44 95 THR B O 1
ATOM 1546 N N . LEU B 1 96 ? 2.525 1.734 10.328 1 98.56 96 LEU B N 1
ATOM 1547 C CA . LEU B 1 96 ? 3.744 1.46 11.086 1 98.56 96 LEU B CA 1
ATOM 1548 C C . LEU B 1 96 ? 4.961 2.051 10.383 1 98.56 96 LEU B C 1
ATOM 1550 O O . LEU B 1 96 ? 5.848 2.611 11.031 1 98.56 96 LEU B O 1
ATOM 1554 N N . GLY B 1 97 ? 5.004 1.932 9.102 1 98.69 97 GLY B N 1
ATOM 1555 C CA . GLY B 1 97 ? 6.094 2.504 8.328 1 98.69 97 GLY B CA 1
ATOM 1556 C C . GLY B 1 97 ? 6.141 4.02 8.391 1 98.69 97 GLY B C 1
ATOM 1557 O O . GLY B 1 97 ? 7.211 4.602 8.578 1 98.69 97 GLY B O 1
ATOM 1558 N N . LYS B 1 98 ? 5.023 4.562 8.258 1 98.5 98 LYS B N 1
ATOM 1559 C CA . LYS B 1 98 ? 4.949 6.02 8.312 1 98.5 98 LYS B CA 1
ATOM 1560 C C . LYS B 1 98 ? 5.297 6.543 9.703 1 98.5 98 LYS B C 1
ATOM 1562 O O . LYS B 1 98 ? 5.973 7.562 9.836 1 98.5 98 LYS B O 1
ATOM 1567 N N . LYS B 1 99 ? 4.844 5.844 10.695 1 98.06 99 LYS B N 1
ATOM 1568 C CA . LYS B 1 99 ? 5.219 6.215 12.062 1 98.06 99 LYS B CA 1
ATOM 1569 C C . LYS B 1 99 ? 6.73 6.164 12.25 1 98.06 99 LYS B C 1
ATOM 1571 O O . LYS B 1 99 ? 7.316 7.074 12.836 1 98.06 99 LYS B O 1
ATOM 1576 N N . ALA B 1 100 ? 7.316 5.148 11.758 1 98.19 100 ALA B N 1
ATOM 1577 C CA . ALA B 1 100 ? 8.758 4.961 11.898 1 98.19 100 ALA B CA 1
ATOM 1578 C C . ALA B 1 100 ? 9.531 6.066 11.18 1 98.19 100 ALA B C 1
ATOM 1580 O O . ALA B 1 100 ? 10.656 6.391 11.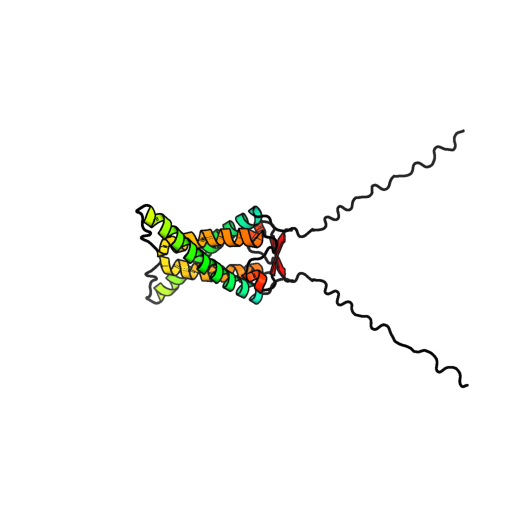562 1 98.19 100 ALA B O 1
ATOM 1581 N N . SER B 1 101 ? 8.914 6.734 10.227 1 97.94 101 SER B N 1
ATOM 1582 C CA . SER B 1 101 ? 9.578 7.742 9.414 1 97.94 101 SER B CA 1
ATOM 1583 C C . SER B 1 101 ? 9.141 9.148 9.805 1 97.94 101 SER B C 1
ATOM 1585 O O . SER B 1 101 ? 9.484 10.125 9.133 1 97.94 101 SER B O 1
ATOM 1587 N N . GLY B 1 102 ? 8.328 9.219 10.781 1 97.38 102 GLY B N 1
ATOM 1588 C CA . GLY B 1 102 ? 7.863 10.508 11.273 1 97.38 102 GLY B CA 1
ATOM 1589 C C . GLY B 1 102 ? 6.82 11.148 10.383 1 97.38 102 GLY B C 1
ATOM 1590 O O . GLY B 1 102 ? 6.762 12.375 10.266 1 97.38 102 GLY B O 1
ATOM 1591 N N . LEU B 1 103 ? 6.051 10.328 9.758 1 97.94 103 LEU B N 1
ATOM 1592 C CA . LEU B 1 103 ? 5.031 10.812 8.836 1 97.94 103 LEU B CA 1
ATOM 1593 C C . LEU B 1 103 ? 3.633 10.562 9.383 1 97.94 103 LEU B C 1
ATOM 1595 O O . LEU B 1 103 ? 3.406 9.57 10.086 1 97.94 103 LEU B O 1
ATOM 1599 N N . PHE B 1 104 ? 2.703 11.367 9.078 1 97.25 104 PHE B N 1
ATOM 1600 C CA . PHE B 1 104 ? 1.31 11.148 9.445 1 97.25 104 PHE B CA 1
ATOM 1601 C C . PHE B 1 104 ? 0.375 11.758 8.406 1 97.25 104 PHE B C 1
ATOM 1603 O O . PHE B 1 104 ? 0.799 12.562 7.578 1 97.25 104 PHE B O 1
ATOM 1610 N N . ILE B 1 105 ? -0.864 11.305 8.391 1 97.81 105 ILE B N 1
ATOM 1611 C CA . ILE B 1 105 ? -1.84 11.695 7.379 1 97.81 105 ILE B CA 1
ATOM 1612 C C . ILE B 1 105 ? -2.793 12.742 7.965 1 97.81 105 ILE B C 1
ATOM 1614 O O . ILE B 1 105 ? -3.227 12.617 9.109 1 97.81 105 ILE B O 1
ATOM 1618 N N . THR B 1 106 ? -3.109 13.695 7.117 1 96.31 106 THR B N 1
ATOM 1619 C CA . THR B 1 106 ? -4.027 14.75 7.531 1 96.31 106 THR B CA 1
ATOM 1620 C C . THR B 1 106 ? -5.09 15 6.461 1 96.31 106 THR B C 1
ATOM 1622 O O . THR B 1 106 ? -4.852 14.75 5.277 1 96.31 106 THR B O 1
ATOM 1625 N N . LYS B 1 107 ? -6.242 15.391 6.938 1 95.38 107 LYS B N 1
ATOM 1626 C CA . LYS B 1 107 ? -7.348 15.711 6.039 1 95.38 107 LYS B CA 1
ATOM 1627 C C . LYS B 1 107 ? -7.5 17.219 5.863 1 95.38 107 LYS B C 1
ATOM 1629 O O . LYS B 1 107 ? -7.395 17.969 6.832 1 95.38 107 LYS B O 1
ATOM 1634 N N . ARG B 1 108 ? -7.68 17.625 4.676 1 86.12 108 ARG B N 1
ATOM 1635 C CA . ARG B 1 108 ? -7.859 19.047 4.363 1 86.12 108 ARG B CA 1
ATOM 1636 C C . ARG B 1 108 ? -9.234 19.531 4.812 1 86.12 108 ARG B C 1
ATOM 1638 O O . ARG B 1 108 ? -10.203 18.781 4.801 1 86.12 108 ARG B O 1
#